Protein 5CTD (pdb70)

Sequence (204 aa):
GSGPPGPPGPPGPPGARGQAGVGFPGPPGPPGPPGRAPTDQHIKQVCRRVIQEHFAEAASLKGSGPPGPPGPPGPPGARGEPGNIGFPGPPGPPGPPGRDATDQHIVDVALKMLLQQEQLAEVAVSAKREALGAVGSGPPGPPGPPGPPGARGQAGVMGFPGPPGPPGPPGKEASEQRIRELCGGMISEQIAQLAAHLRKPLAPGSSI

Organism: Homo sapiens (NCBI:txid9606)

B-factor: mean 26.89, std 12.68, range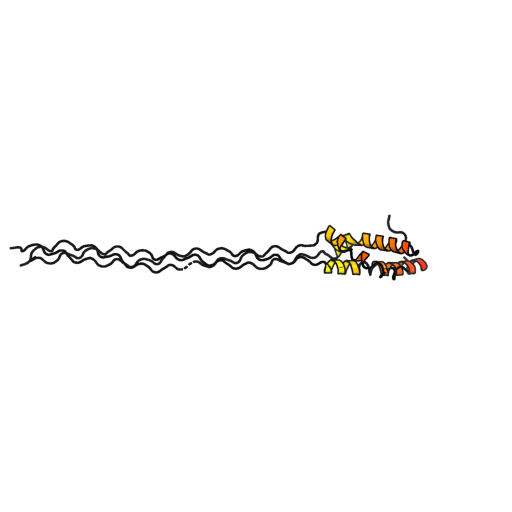 [7.71, 85.76]

Solvent-accessible surface area: 13279 Å² total

Radius of gyration: 46.0 Å; Cα contacts (8 Å, |Δi|>4): 518; chains: 3; bounding box: 42×38×146 Å

InterPro domains:
  IPR008160 Collagen triple helix repeat [PF01391] (268-324)
  IPR008160 Collagen triple helix repeat [PF01391] (358-403)
  IPR008160 Collagen triple helix repeat [PF01391] (416-472)
  IPR008160 Collagen triple helix repeat [PF01391] (697-755)
  IPR008160 Collagen triple helix repeat [PF01391] (790-847)
  IPR013320 Concanavalin A-like lectin/glucanase domain superfamily [SSF49899] (55-248)
  IPR048287 Thrombospondin-like, N-terminal domain [SM00210] (50-244)
  IPR050149 Collagen superfamily [PTHR24023] (415-754)

Structure (mmCIF, N/CA/C/O backbone):
data_5CTD
#
_entry.id   5CTD
#
_cell.length_a   27.890
_cell.length_b   55.920
_cell.length_c   62.100
_cell.angle_alpha   90.00
_cell.angle_beta   92.86
_cell.angle_gamma   90.00
#
_symmetry.space_group_name_H-M   'P 1 21 1'
#
loop_
_entity.id
_entity.type
_entity.pdbx_description
1 polymer 'Collagen alpha-1(I) chain,Collagen alpha-1(IX) chain'
2 polymer 'Collagen alpha-2(I) chain,Collagen alpha-2(IX) chain'
3 polymer 'Collagen alpha-1(I) chain,Collagen alpha-3(IX) chain'
4 water water
#
loop_
_atom_site.group_PDB
_atom_site.id
_atom_site.type_symbol
_atom_site.label_atom_id
_atom_site.label_alt_id
_atom_site.label_comp_id
_atom_site.label_asym_id
_atom_site.label_entity_id
_atom_site.label_seq_id
_atom_site.pdbx_PDB_ins_code
_atom_site.Cartn_x
_atom_site.Cartn_y
_atom_site.Cartn_z
_atom_site.occupancy
_atom_site.B_iso_or_equiv
_atom_site.auth_seq_id
_atom_site.auth_comp_id
_atom_site.auth_asym_id
_atom_site.auth_atom_id
_atom_site.pdbx_PDB_model_num
ATOM 1 N N . GLY A 1 1 ? -0.958 17.292 -94.985 1.00 56.60 1 GLY A N 1
ATOM 2 C CA . GLY A 1 1 ? 0.044 17.511 -93.895 1.00 52.01 1 GLY A CA 1
ATOM 3 C C . GLY A 1 1 ? -0.421 17.079 -92.511 1.00 53.62 1 GLY A C 1
ATOM 4 O O . GLY A 1 1 ? -0.615 15.888 -92.246 1.00 54.90 1 GLY A O 1
ATOM 10 N N . SER A 1 2 ? -0.593 18.054 -91.622 1.00 45.09 2 SER A N 1
ATOM 11 C CA . SER A 1 2 ? -0.991 17.783 -90.242 1.00 43.52 2 SER A CA 1
ATOM 12 C C . SER A 1 2 ? -2.495 18.042 -90.043 1.00 40.62 2 SER A C 1
ATOM 13 O O . SER A 1 2 ? -3.268 18.116 -91.002 1.00 37.98 2 SER A O 1
ATOM 21 N N . GLY A 1 3 ? -2.901 18.134 -88.786 1.00 46.38 3 GLY A N 1
ATOM 22 C CA . GLY A 1 3 ? -4.221 18.598 -88.412 1.00 35.03 3 GLY A CA 1
ATOM 23 C C . GLY A 1 3 ? -3.996 19.424 -87.166 1.00 21.95 3 GLY A C 1
ATOM 24 O O . GLY A 1 3 ? -2.856 19.611 -86.763 1.00 26.23 3 GLY A O 1
ATOM 28 N N . PRO A 1 4 ? -5.077 19.914 -86.544 1.00 19.34 4 PRO A N 1
ATOM 29 C CA . PRO A 1 4 ? -4.904 20.745 -85.350 1.00 19.72 4 PRO A CA 1
ATOM 30 C C . PRO A 1 4 ? -4.190 20.022 -84.213 1.00 18.70 4 PRO A C 1
ATOM 31 O O . PRO A 1 4 ? -4.284 18.803 -84.093 1.00 18.08 4 PRO A O 1
ATOM 42 N N . PRO A 1 5 ? -3.484 20.766 -83.354 1.00 18.04 5 PRO A N 1
ATOM 43 C CA . PRO A 1 5 ? -2.999 20.114 -82.133 1.00 17.83 5 PRO A CA 1
ATOM 44 C C . PRO A 1 5 ? -4.138 19.566 -81.311 1.00 17.57 5 PRO A C 1
ATOM 45 O O . PRO A 1 5 ? -5.275 20.036 -81.425 1.00 16.57 5 PRO A O 1
ATOM 56 N N . GLY A 1 6 ? -3.837 18.584 -80.469 1.00 16.12 6 GLY A N 1
ATOM 57 C CA . GLY A 1 6 ? -4.835 18.036 -79.588 1.00 14.55 6 GLY A CA 1
ATOM 58 C C . GLY A 1 6 ? -5.156 18.963 -78.433 1.00 18.41 6 GLY A C 1
ATOM 59 O O . GLY A 1 6 ? -4.593 20.038 -78.332 1.00 19.59 6 GLY A O 1
ATOM 63 N N . PRO A 1 7 ? -6.065 18.532 -77.554 1.00 16.53 7 PRO A N 1
ATOM 64 C CA . PRO A 1 7 ? -6.424 19.324 -76.379 1.00 14.83 7 PRO A CA 1
ATOM 65 C C . PRO A 1 7 ? -5.286 19.359 -75.372 1.00 21.59 7 PRO A C 1
ATOM 66 O O . PRO A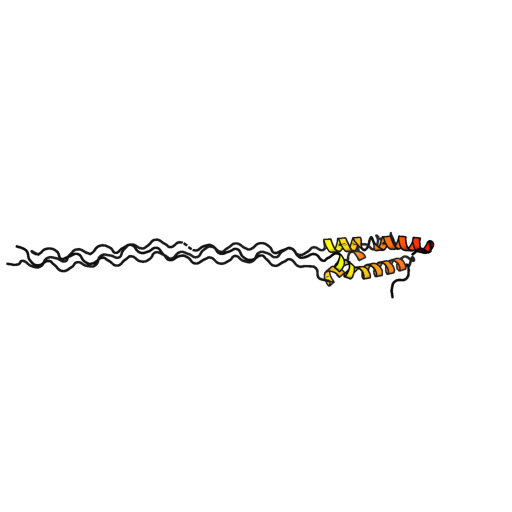 1 7 ? -4.376 18.537 -75.443 1.00 20.21 7 PRO A O 1
ATOM 77 N N . PRO A 1 8 ? -5.326 20.319 -74.450 1.00 25.03 8 PRO A N 1
ATOM 78 C CA . PRO A 1 8 ? -4.224 20.403 -73.498 1.00 25.31 8 PRO A CA 1
ATOM 79 C C . PRO A 1 8 ? -4.193 19.197 -72.583 1.00 22.38 8 PRO A C 1
ATOM 80 O O . PRO A 1 8 ? -5.228 18.573 -72.336 1.00 24.24 8 PRO A O 1
ATOM 91 N N . GLY A 1 9 ? -2.998 18.859 -72.122 1.00 22.62 9 GLY A N 1
ATOM 92 C CA . GLY A 1 9 ? -2.824 17.756 -71.189 1.00 21.06 9 GLY A CA 1
ATOM 93 C C . GLY A 1 9 ? -3.394 18.085 -69.831 1.00 28.17 9 GLY A C 1
ATOM 94 O O . GLY A 1 9 ? -3.745 19.223 -69.558 1.00 29.19 9 GLY A O 1
ATOM 98 N N . PRO A 1 10 ? -3.489 17.071 -68.967 1.00 26.35 10 PRO A N 1
ATOM 99 C CA . PRO A 1 10 ? -3.958 17.234 -67.591 1.00 34.97 10 PRO A CA 1
ATOM 100 C C . PRO A 1 10 ? -2.938 17.966 -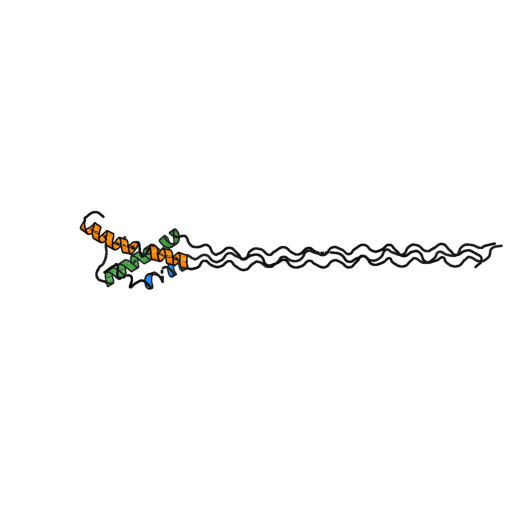66.719 1.00 37.94 10 PRO A C 1
ATOM 101 O O . PRO A 1 10 ? -1.769 18.064 -67.091 1.00 30.49 10 PRO A O 1
ATOM 112 N N . PRO A 1 11 ? -3.372 18.467 -65.558 1.00 37.16 11 PRO A N 1
ATOM 113 C CA . PRO A 1 11 ? -2.417 19.125 -64.665 1.00 39.82 11 PRO A CA 1
ATOM 114 C C . PRO A 1 11 ? -1.407 18.118 -64.146 1.00 26.00 11 PRO A C 1
ATOM 115 O O . PRO A 1 11 ? -1.731 16.939 -64.059 1.00 32.39 11 PRO A O 1
ATOM 126 N N . GLY A 1 12 ? -0.196 18.565 -63.843 1.00 29.52 12 GLY A N 1
ATOM 127 C CA . GLY A 1 12 ? 0.809 17.678 -63.274 1.00 30.57 12 GLY A CA 1
ATOM 128 C C . GLY A 1 12 ? 0.437 17.285 -61.848 1.00 30.22 12 GLY A C 1
ATOM 129 O O . GLY A 1 12 ? -0.500 17.833 -61.282 1.00 33.14 12 GLY A O 1
ATOM 133 N N . PRO A 1 13 ? 1.158 16.314 -61.272 1.00 31.06 13 PRO A N 1
ATOM 134 C CA . PRO A 1 13 ? 0.824 15.890 -59.913 1.00 34.93 13 PRO A CA 1
ATOM 135 C C . PRO A 1 13 ? 1.256 16.931 -58.887 1.00 28.16 13 PRO A C 1
ATOM 136 O O . PRO A 1 13 ? 2.038 17.832 -59.208 1.00 26.19 13 PRO A O 1
ATOM 147 N N . PRO A 1 14 ? 0.743 16.822 -57.660 1.00 31.56 14 PRO A N 1
ATOM 148 C CA . PRO A 1 14 ? 1.208 17.750 -56.627 1.00 29.55 14 PRO A CA 1
ATOM 149 C C . PRO A 1 14 ? 2.703 17.632 -56.372 1.00 25.56 14 PRO A C 1
ATOM 150 O O . PRO A 1 14 ? 3.280 16.562 -56.541 1.00 27.83 14 PRO A O 1
ATOM 161 N N . GLY A 1 15 ? 3.314 18.733 -55.957 1.00 28.35 15 GLY A N 1
ATOM 162 C CA . GLY A 1 15 ? 4.701 18.723 -55.548 1.00 26.23 15 GLY A CA 1
ATOM 163 C C . GLY A 1 15 ? 4.948 17.884 -54.302 1.00 26.08 15 GLY A C 1
ATOM 164 O O . GLY A 1 15 ? 4.020 17.430 -53.636 1.00 23.51 15 GLY A O 1
ATOM 168 N N . ALA A 1 16 ? 6.220 17.666 -53.993 1.00 27.10 16 ALA A N 1
ATOM 169 C CA . ALA A 1 16 ? 6.588 16.843 -52.845 1.00 28.16 16 ALA A CA 1
ATOM 170 C C . ALA A 1 16 ? 6.299 17.587 -51.544 1.00 19.06 16 ALA A C 1
ATOM 171 O O . ALA A 1 16 ? 6.318 18.805 -51.512 1.00 25.94 16 ALA A O 1
ATOM 178 N N . ARG A 1 17 ? 6.034 16.819 -50.508 1.00 18.60 17 ARG A N 1
ATOM 179 C CA . ARG A 1 17 ? 5.823 17.345 -49.154 1.00 20.50 17 ARG A CA 1
ATOM 180 C C . ARG A 1 17 ? 7.054 18.096 -48.678 1.00 23.32 17 ARG A C 1
ATOM 181 O O . ARG A 1 17 ? 8.181 17.670 -48.898 1.00 22.62 17 ARG A O 1
ATOM 202 N N . GLY A 1 18 ? 6.845 19.217 -47.999 1.00 23.57 18 GLY A N 1
ATOM 203 C CA . GLY A 1 18 ? 7.961 19.942 -47.407 1.00 25.28 18 GLY A CA 1
ATOM 204 C C . GLY A 1 18 ? 8.643 19.226 -46.259 1.00 19.32 18 GLY A C 1
ATOM 205 O O . GLY A 1 18 ? 8.146 18.237 -45.717 1.00 18.87 18 GLY A O 1
ATOM 209 N N . GLN A 1 19 ? 9.826 19.719 -45.882 1.00 23.59 19 GLN A N 1
ATOM 210 C CA . GLN A 1 19 ? 10.553 19.135 -44.775 1.00 25.01 19 GLN A CA 1
ATOM 211 C C . GLN A 1 19 ? 9.851 19.487 -43.463 1.00 19.60 19 GLN A C 1
ATOM 212 O O . GLN A 1 19 ? 9.150 20.492 -43.405 1.00 19.91 19 GLN A O 1
ATOM 226 N N . ALA A 1 20 ? 10.022 18.641 -42.461 1.00 22.30 20 ALA A N 1
ATOM 227 C CA . ALA A 1 20 ? 9.447 18.869 -41.131 1.00 26.80 20 ALA A CA 1
ATOM 228 C C . ALA A 1 20 ? 10.014 20.122 -40.497 1.00 26.58 20 ALA A C 1
ATOM 229 O O . ALA A 1 20 ? 11.157 20.497 -40.731 1.00 21.94 20 ALA A O 1
ATOM 236 N N . GLY A 1 21 ? 9.196 20.773 -39.681 1.00 16.22 21 GLY A N 1
ATOM 237 C CA . GLY A 1 21 ? 9.627 21.979 -39.015 1.00 15.31 21 GLY A CA 1
ATOM 238 C C . GLY A 1 21 ? 10.526 21.671 -37.828 1.00 13.56 21 GLY A C 1
ATOM 239 O O . GLY A 1 21 ? 10.540 20.573 -37.231 1.00 12.74 21 GLY A O 1
ATOM 243 N N . VAL A 1 22 ? 11.280 22.689 -37.438 1.00 11.32 22 VAL A N 1
ATOM 244 C CA . VAL A 1 22 ? 12.143 22.572 -36.267 1.00 10.68 22 VAL A CA 1
ATOM 245 C C . VAL A 1 22 ? 11.377 22.516 -34.948 1.00 12.00 22 VAL A C 1
ATOM 246 O O . VAL A 1 22 ? 10.368 23.175 -34.804 1.00 12.57 22 VAL A O 1
ATOM 276 N N . GLY A 1 24 ? 10.519 23.396 -31.128 1.00 12.26 24 GLY A N 1
ATOM 277 C CA . GLY A 1 24 ? 10.597 24.631 -30.406 1.00 11.59 24 GLY A CA 1
ATOM 278 C C . GLY A 1 24 ? 11.761 24.617 -29.418 1.00 10.40 24 GLY A C 1
ATOM 279 O O . GLY A 1 24 ? 12.269 23.570 -29.021 1.00 10.36 24 GLY A O 1
ATOM 283 N N . PHE A 1 25 ? 12.132 25.805 -28.982 1.00 10.81 25 PHE A N 1
ATOM 284 C CA . PHE A 1 25 ? 13.121 25.942 -27.937 1.00 10.48 25 PHE A CA 1
ATOM 285 C C . PHE A 1 25 ? 12.628 25.332 -26.617 1.00 12.58 25 PHE A C 1
ATOM 286 O O . PHE A 1 25 ? 11.406 25.306 -26.333 1.00 11.39 25 PHE A O 1
ATOM 303 N N . PRO A 1 26 ? 13.553 24.840 -25.794 1.00 9.93 26 PRO A N 1
ATOM 304 C CA . PRO A 1 26 ? 13.149 24.341 -24.485 1.00 9.27 26 PRO A CA 1
ATOM 305 C C . PRO A 1 26 ? 12.628 25.466 -23.624 1.00 12.78 26 PRO A C 1
ATOM 306 O O . PRO A 1 26 ? 12.901 26.640 -23.838 1.00 13.14 26 PRO A O 1
ATOM 317 N N . GLY A 1 27 ? 11.830 25.106 -22.639 1.00 12.71 27 GLY A N 1
ATOM 318 C CA . GLY A 1 27 ? 11.323 26.110 -21.735 1.00 13.32 27 GLY A CA 1
ATOM 319 C C . GLY A 1 27 ? 12.399 26.596 -20.799 1.00 14.05 27 GLY A C 1
ATOM 320 O O . GLY A 1 27 ? 13.428 25.943 -20.604 1.00 14.25 27 GLY A O 1
ATOM 324 N N . PRO A 1 28 ? 12.144 27.742 -20.177 1.00 14.43 28 PRO A N 1
ATOM 325 C CA . PRO A 1 28 ? 13.091 28.269 -19.190 1.00 15.22 28 PRO A CA 1
ATOM 326 C C . PRO A 1 28 ? 13.128 27.463 -17.890 1.00 15.55 28 PRO A C 1
ATOM 327 O O . PRO A 1 28 ? 12.220 26.706 -17.556 1.00 12.69 28 PRO A O 1
ATOM 338 N N . PRO A 1 29 ? 14.213 27.618 -17.120 1.00 16.13 29 PRO A N 1
ATOM 339 C CA . PRO A 1 29 ? 14.204 26.999 -15.799 1.00 16.96 29 PRO A CA 1
ATOM 340 C C . PRO A 1 29 ? 13.075 27.551 -14.930 1.00 21.91 29 PRO A C 1
ATOM 341 O O . PRO A 1 29 ? 12.678 28.697 -15.116 1.00 19.39 29 PRO A O 1
ATOM 352 N N . GLY A 1 30 ? 12.570 26.740 -14.012 1.00 19.35 30 GLY A N 1
ATOM 353 C CA . GLY A 1 30 ? 11.606 27.207 -13.029 1.00 18.22 30 GLY A CA 1
ATOM 354 C C . GLY A 1 30 ? 12.264 28.230 -12.126 1.00 21.50 30 GLY A C 1
ATOM 355 O O . GLY A 1 30 ? 13.484 28.397 -12.137 1.00 25.78 30 GLY A O 1
ATOM 359 N N . PRO A 1 31 ? 11.447 28.938 -11.354 1.00 25.98 31 PRO A N 1
ATOM 360 C CA . PRO A 1 31 ? 11.920 29.924 -10.387 1.00 33.77 31 PRO A CA 1
ATOM 361 C C . PRO A 1 31 ? 12.592 29.254 -9.202 1.00 30.33 31 PRO A C 1
ATOM 362 O O . PRO A 1 31 ? 12.414 28.048 -9.002 1.00 25.65 31 PRO A O 1
ATOM 373 N N . PRO A 1 32 ? 13.364 30.025 -8.422 1.00 32.69 32 PRO A N 1
ATOM 374 C CA . PRO A 1 32 ? 13.918 29.448 -7.196 1.00 39.39 32 PRO A CA 1
ATOM 375 C C . PRO A 1 32 ? 12.809 28.981 -6.271 1.00 31.25 32 PRO A C 1
ATOM 376 O O . PRO A 1 32 ? 11.670 29.450 -6.366 1.00 34.49 32 PRO A O 1
ATOM 387 N N . GLY A 1 33 ? 13.129 28.039 -5.399 1.00 31.74 33 GLY A N 1
ATOM 388 C CA . GLY A 1 33 ? 12.155 27.584 -4.441 1.00 28.19 33 GLY A CA 1
ATOM 389 C C . GLY A 1 33 ? 11.922 28.667 -3.407 1.00 25.05 33 GLY A C 1
ATOM 390 O O . GLY A 1 33 ? 12.589 29.703 -3.407 1.00 28.89 33 GLY A O 1
ATOM 394 N N . PRO A 1 34 ? 10.964 28.432 -2.529 1.00 27.64 34 PRO A N 1
ATOM 395 C CA . PRO A 1 34 ? 10.711 29.376 -1.434 1.00 32.66 34 PRO A CA 1
ATOM 396 C C . PRO A 1 34 ? 11.865 29.417 -0.430 1.00 29.93 34 PRO A C 1
ATOM 397 O O . PRO A 1 34 ? 12.616 28.452 -0.305 1.00 27.62 34 PRO A O 1
ATOM 408 N N . PRO A 1 35 ? 12.023 30.545 0.276 1.00 38.08 35 PRO A N 1
ATOM 409 C CA . PRO A 1 35 ? 13.058 30.566 1.313 1.00 35.76 35 PRO A CA 1
ATOM 410 C C . PRO A 1 35 ? 12.755 29.565 2.417 1.00 26.23 35 PRO A C 1
ATOM 411 O O . PRO A 1 35 ? 11.595 29.219 2.638 1.00 27.54 35 PRO A O 1
ATOM 422 N N . GLY A 1 36 ? 13.790 29.086 3.091 1.00 33.72 36 GLY A N 1
ATOM 423 C CA . GLY A 1 36 ? 13.591 28.290 4.291 1.00 25.89 36 GLY A CA 1
ATOM 424 C C . GLY A 1 36 ? 12.967 29.160 5.370 1.00 26.21 36 GLY A C 1
ATOM 425 O O . GLY A 1 36 ? 12.935 30.378 5.245 1.00 22.48 36 GLY A O 1
ATOM 429 N N . ARG A 1 37 ? 12.468 28.517 6.420 1.00 31.63 37 ARG A N 1
ATOM 430 C CA . ARG A 1 37 ? 11.771 29.215 7.499 1.00 26.71 37 ARG A CA 1
ATOM 431 C C . ARG A 1 37 ? 12.759 29.871 8.466 1.00 25.53 37 ARG A C 1
ATOM 432 O O . ARG A 1 37 ? 13.814 29.303 8.781 1.00 24.46 37 ARG A O 1
ATOM 453 N N . ALA A 1 38 ? 12.444 31.102 8.860 1.00 25.09 38 ALA A N 1
ATOM 454 C CA . ALA A 1 38 ? 13.175 31.784 9.924 1.00 29.09 38 ALA A CA 1
ATOM 455 C C . ALA A 1 38 ? 12.497 31.521 11.249 1.00 18.37 38 ALA A C 1
ATOM 456 O O . ALA A 1 38 ? 11.311 31.221 11.319 1.00 20.47 38 ALA A O 1
ATOM 463 N N . PRO A 1 39 ? 13.274 31.574 12.344 1.00 22.08 39 PRO A N 1
ATOM 464 C CA . PRO A 1 39 ? 12.650 31.304 13.631 1.00 20.96 39 PRO A CA 1
ATOM 465 C C . PRO A 1 39 ? 11.631 32.364 14.065 1.00 16.21 39 PRO A C 1
ATOM 466 O O . PRO A 1 39 ? 11.895 33.558 13.916 1.00 21.96 39 PRO A O 1
ATOM 477 N N . THR A 1 40 ? 10.513 31.921 14.634 1.00 17.58 40 THR A N 1
ATOM 478 C CA . THR A 1 40 ? 9.524 32.813 15.226 1.00 16.18 40 THR A CA 1
ATOM 479 C C . THR A 1 40 ? 9.988 33.247 16.612 1.00 18.40 40 THR A C 1
ATOM 480 O O . THR A 1 40 ? 10.869 32.627 17.205 1.00 14.72 40 THR A O 1
ATOM 491 N N . ASP A 1 41 ? 9.381 34.296 17.131 1.00 15.49 41 ASP A N 1
ATOM 492 C CA . ASP A 1 41 ? 9.718 34.713 18.506 1.00 14.02 41 ASP A CA 1
ATOM 493 C C . ASP A 1 41 ? 9.387 33.602 19.491 1.00 15.88 41 ASP A C 1
ATOM 494 O O . ASP A 1 41 ? 10.178 33.343 20.410 1.00 14.46 41 ASP A O 1
ATOM 503 N N . GLN A 1 42 ? 8.251 32.935 19.331 1.00 15.83 42 GLN A N 1
ATOM 504 C CA . GLN A 1 42 ? 7.899 31.864 20.247 1.00 18.20 42 GLN A CA 1
ATOM 505 C C . GLN A 1 42 ? 8.922 30.742 20.145 1.00 16.41 42 GLN A C 1
ATOM 506 O O . GLN A 1 42 ? 9.282 30.147 21.152 1.00 12.42 42 GLN A O 1
ATOM 520 N N . HIS A 1 43 ? 9.427 30.462 18.952 1.00 15.71 43 HIS A N 1
ATOM 521 C CA . HIS A 1 43 ? 10.378 29.353 18.813 1.00 16.47 43 HIS A CA 1
ATOM 522 C C . HIS A 1 43 ? 11.690 29.681 19.501 1.00 14.66 43 HIS A C 1
ATOM 523 O O . HIS A 1 43 ? 12.262 28.829 20.199 1.00 13.04 43 HIS A O 1
ATOM 537 N N . ILE A 1 44 ? 12.161 30.916 19.334 1.00 13.19 44 ILE A N 1
ATOM 538 C CA . ILE A 1 44 ? 13.361 31.386 19.999 1.00 11.18 44 ILE A CA 1
ATOM 539 C C . ILE A 1 44 ? 13.223 31.200 21.525 1.00 12.01 44 ILE A C 1
ATOM 540 O O . ILE A 1 44 ? 14.090 30.616 22.175 1.00 11.91 44 ILE A O 1
ATOM 556 N N . LYS A 1 45 ? 12.092 31.629 22.076 1.00 12.80 45 LYS A N 1
ATOM 557 C CA . LYS A 1 45 ? 11.863 31.514 23.520 1.00 10.59 45 LYS A CA 1
ATOM 558 C C . LYS A 1 45 ? 11.923 30.059 23.966 1.00 11.44 45 LYS A C 1
ATOM 559 O O . LYS A 1 45 ? 12.500 29.745 24.998 1.00 11.70 45 LYS A O 1
ATOM 578 N N . GLN A 1 46 ? 11.296 29.181 23.182 1.00 11.27 46 GLN A N 1
ATOM 579 C CA . GLN A 1 46 ? 11.270 27.783 23.544 1.00 12.70 46 GLN A CA 1
ATOM 580 C C . GLN A 1 46 ? 12.652 27.148 23.531 1.00 11.88 46 GLN A C 1
ATOM 581 O O . GLN A 1 46 ? 12.951 26.303 24.390 1.00 13.05 46 GLN A O 1
ATOM 595 N N . VAL A 1 47 ? 13.499 27.526 22.575 1.00 12.68 47 VAL A N 1
ATOM 596 C CA . VAL A 1 47 ? 14.866 27.011 22.550 1.00 11.12 47 VAL A CA 1
ATOM 597 C C . VAL A 1 47 ? 15.622 27.487 23.770 1.00 11.27 47 VAL A C 1
ATOM 598 O O . VAL A 1 47 ? 16.315 26.718 24.429 1.00 12.54 47 VAL A O 1
ATOM 611 N N . CYS A 1 48 ? 15.506 28.770 24.082 1.00 10.99 48 CYS A N 1
ATOM 612 C CA . CYS A 1 48 ? 16.135 29.320 25.273 1.00 9.80 48 CYS A CA 1
ATOM 613 C C . CYS A 1 48 ? 15.693 28.575 26.544 1.00 9.74 48 CYS A C 1
ATOM 614 O O . CYS A 1 48 ? 16.481 28.301 27.422 1.00 11.41 48 CYS A O 1
ATOM 638 N N . ARG A 1 50 ? 14.620 25.519 26.824 1.00 11.86 50 ARG A N 1
ATOM 639 C CA A ARG A 1 50 ? 15.220 24.193 26.826 0.50 13.54 50 ARG A CA 1
ATOM 640 C CA B ARG A 1 50 ? 15.215 24.195 26.819 0.50 13.54 50 ARG A CA 1
ATOM 641 C C . ARG A 1 50 ? 16.681 24.261 27.248 1.00 12.43 50 ARG A C 1
ATOM 642 O O . ARG A 1 50 ? 17.126 23.463 28.068 1.00 11.97 50 ARG A O 1
ATOM 681 N N . VAL A 1 51 ? 17.415 25.242 26.736 1.00 10.89 51 VAL A N 1
ATOM 682 C CA . VAL A 1 51 ? 18.814 25.390 27.074 1.00 13.63 51 VAL A CA 1
ATOM 683 C C . VAL A 1 51 ? 18.972 25.629 28.572 1.00 10.87 51 VAL A C 1
ATOM 684 O O . VAL A 1 51 ? 19.798 25.013 29.230 1.00 10.75 51 VAL A O 1
ATOM 697 N N . ILE A 1 52 ? 18.156 26.518 29.138 1.00 9.06 52 ILE A N 1
ATOM 698 C CA . ILE A 1 52 ? 18.196 26.769 30.557 1.00 8.00 52 ILE A CA 1
ATOM 699 C C . ILE A 1 52 ? 17.948 25.511 31.346 1.00 10.83 52 ILE A C 1
ATOM 700 O O . ILE A 1 52 ? 18.721 25.173 32.259 1.00 11.09 52 ILE A O 1
ATOM 716 N N . GLN A 1 53 ? 16.880 24.808 31.003 1.00 11.21 53 GLN A N 1
ATOM 717 C CA . GLN A 1 53 ? 16.505 23.617 31.757 1.00 10.98 53 GLN A CA 1
ATOM 718 C C . GLN A 1 53 ? 17.538 22.497 31.671 1.00 15.58 53 GLN A C 1
ATOM 719 O O . GLN A 1 53 ? 17.652 21.709 32.593 1.00 20.47 53 GLN A O 1
ATOM 733 N N . GLU A 1 54 ? 18.297 22.432 30.587 1.00 10.84 54 GLU A N 1
ATOM 734 C CA . GLU A 1 54 ? 19.353 21.423 30.468 1.00 10.78 54 GLU A CA 1
ATOM 735 C C . GLU A 1 54 ? 20.656 21.864 31.125 1.00 15.56 54 GLU A C 1
ATOM 736 O O . GLU A 1 54 ? 21.617 21.097 31.165 1.00 16.35 54 GLU A O 1
ATOM 748 N N . HIS A 1 55 ? 20.697 23.075 31.678 1.00 13.50 55 HIS A N 1
ATOM 749 C CA . HIS A 1 55 ? 21.905 23.538 32.344 1.00 11.17 55 HIS A CA 1
ATOM 750 C C . HIS A 1 55 ? 21.742 23.903 33.794 1.00 13.24 55 HIS A C 1
ATOM 751 O O . HIS A 1 55 ? 22.496 24.713 34.332 1.00 11.73 55 HIS A O 1
ATOM 765 N N . PHE A 1 56 ? 20.765 23.301 34.483 1.00 13.40 56 PHE A N 1
ATOM 766 C CA . PHE A 1 56 ? 20.560 23.680 35.871 1.00 12.65 56 PHE A CA 1
ATOM 767 C C . PHE A 1 56 ? 21.793 23.282 36.709 1.00 14.26 56 PHE A C 1
ATOM 768 O O . PHE A 1 56 ? 22.180 23.984 37.632 1.00 13.75 56 PHE A O 1
ATOM 785 N N . ALA A 1 57 ? 22.428 22.165 36.392 1.00 15.80 57 ALA A N 1
ATOM 786 C CA . ALA A 1 57 ? 23.589 21.746 37.182 1.00 16.57 57 ALA A CA 1
ATOM 787 C C . ALA A 1 57 ? 24.751 22.738 37.030 1.00 14.82 57 ALA A C 1
ATOM 788 O O . ALA A 1 57 ? 25.416 23.105 38.014 1.00 15.76 57 ALA A O 1
ATOM 795 N N . GLU A 1 58 ? 24.985 23.194 35.800 1.00 14.25 58 GLU A N 1
ATOM 796 C CA . GLU A 1 58 ? 26.004 24.192 35.553 1.00 13.16 58 GLU A CA 1
ATOM 797 C C . GLU A 1 58 ? 25.712 25.540 36.188 1.00 13.42 58 GLU A C 1
ATOM 798 O O . GLU A 1 58 ? 26.590 26.217 36.696 1.00 13.99 58 GLU A O 1
ATOM 827 N N . ALA A 1 60 ? 23.883 25.940 38.913 1.00 11.66 60 ALA A N 1
ATOM 828 C CA . ALA A 1 60 ? 24.030 25.719 40.342 1.00 13.34 60 ALA A CA 1
ATOM 829 C C . ALA A 1 60 ? 25.492 25.800 40.732 1.00 21.33 60 ALA A C 1
ATOM 830 O O . ALA A 1 60 ? 25.816 26.342 41.766 1.00 16.07 60 ALA A O 1
ATOM 837 N N . ALA A 1 61 ? 26.388 25.281 39.895 1.00 14.72 61 ALA A N 1
ATOM 838 C CA . ALA A 1 61 ? 27.806 25.327 40.240 1.00 15.52 61 ALA A CA 1
ATOM 839 C C . ALA A 1 61 ? 28.300 26.754 40.432 1.00 17.53 61 ALA A C 1
ATOM 840 O O . ALA A 1 61 ? 29.121 27.025 41.316 1.00 19.21 61 ALA A O 1
ATOM 847 N N . SER A 1 62 ? 27.801 27.671 39.615 1.00 14.60 62 SER A N 1
ATOM 848 C CA . SER A 1 62 ? 28.226 29.046 39.683 1.00 14.33 62 SER A CA 1
ATOM 849 C C . SER A 1 62 ? 27.417 29.842 40.711 1.00 20.46 62 SER A C 1
ATOM 850 O O . SER A 1 62 ? 27.793 30.955 41.019 1.00 28.02 62 SER A O 1
ATOM 858 N N . LEU A 1 63 ? 26.359 29.258 41.269 1.00 18.59 63 LEU A N 1
ATOM 859 C CA . LEU A 1 63 ? 25.562 29.959 42.275 1.00 18.40 63 LEU A CA 1
ATOM 860 C C . LEU A 1 63 ? 25.804 29.474 43.696 1.00 31.14 63 LEU A C 1
ATOM 861 O O . LEU A 1 63 ? 25.418 30.157 44.639 1.00 36.54 63 LEU A O 1
ATOM 877 N N . LYS A 1 64 ? 26.425 28.305 43.852 1.00 31.16 64 LYS A N 1
ATOM 878 C CA . LYS A 1 64 ? 26.875 27.839 45.165 1.00 34.55 64 LYS A CA 1
ATOM 879 C C . LYS A 1 64 ? 27.769 28.891 45.795 1.00 30.10 64 LYS A C 1
ATOM 880 O O . LYS A 1 64 ? 28.017 28.873 46.994 1.00 65.37 64 LYS A O 1
ATOM 899 N N . GLY B 2 1 ? -6.511 17.695 -97.473 1.00 41.85 1 GLY B N 1
ATOM 900 C CA . GLY B 2 1 ? -6.779 18.620 -96.337 1.00 42.64 1 GLY B CA 1
ATOM 901 C C . GLY B 2 1 ? -6.381 18.060 -94.974 1.00 46.37 1 GLY B C 1
ATOM 902 O O . GLY B 2 1 ? -5.532 17.167 -94.855 1.00 32.08 1 GLY B O 1
ATOM 908 N N . SER B 2 2 ? -7.027 18.587 -93.941 1.00 33.96 2 SER B N 1
ATOM 909 C CA . SER B 2 2 ? -6.652 18.318 -92.557 1.00 40.70 2 SER B CA 1
ATOM 910 C C . SER B 2 2 ? -6.868 16.867 -92.155 1.00 33.76 2 SER B C 1
ATOM 911 O O . SER B 2 2 ? -7.866 16.255 -92.522 1.00 29.19 2 SER B O 1
ATOM 919 N N . GLY B 2 3 ? -5.931 16.326 -91.387 1.00 30.25 3 GLY B N 1
ATOM 920 C CA . GLY B 2 3 ? -6.196 15.106 -90.649 1.00 29.03 3 GLY B CA 1
ATOM 921 C C . GLY B 2 3 ? -6.832 15.528 -89.338 1.00 20.97 3 GLY B C 1
ATOM 922 O O . GLY B 2 3 ? -7.018 16.718 -89.091 1.00 20.27 3 GLY B O 1
ATOM 926 N N . PRO B 2 4 ? -7.162 14.567 -88.485 1.00 17.37 4 PRO B N 1
ATOM 927 C CA . PRO B 2 4 ? -7.862 14.885 -87.239 1.00 15.76 4 PRO B CA 1
ATOM 928 C C . PRO B 2 4 ? -6.984 15.607 -86.234 1.00 15.26 4 PRO B C 1
ATOM 929 O O . PRO B 2 4 ? -5.760 15.565 -86.326 1.00 16.34 4 PRO B O 1
ATOM 940 N N . PRO B 2 5 ? -7.618 16.249 -85.263 1.00 15.19 5 PRO B N 1
ATOM 941 C CA . PRO B 2 5 ? -6.807 16.783 -84.185 1.00 14.07 5 PRO B CA 1
ATOM 942 C C . PRO B 2 5 ? -5.941 15.717 -83.533 1.00 15.85 5 PRO B C 1
ATOM 943 O O . PRO B 2 5 ? -6.299 14.545 -83.506 1.00 15.71 5 PRO B O 1
ATOM 954 N N . GLY B 2 6 ? -4.808 16.146 -83.002 1.00 15.64 6 GLY B N 1
ATOM 955 C CA . GLY B 2 6 ? -3.924 15.253 -82.272 1.00 15.92 6 GLY B CA 1
ATOM 956 C C . GLY B 2 6 ? -4.466 14.798 -80.931 1.00 13.76 6 GLY B C 1
ATOM 957 O O . GLY B 2 6 ? -5.510 15.235 -80.457 1.00 15.18 6 GLY B O 1
ATOM 961 N N . PRO B 2 7 ? -3.729 13.886 -80.278 1.00 15.07 7 PRO B N 1
ATOM 962 C CA . PRO B 2 7 ? -4.082 13.403 -78.961 1.00 17.90 7 PRO B CA 1
ATOM 963 C C . PRO B 2 7 ? -3.842 14.484 -77.922 1.00 17.06 7 PRO B C 1
ATOM 964 O O . PRO B 2 7 ? -3.147 15.452 -78.208 1.00 16.83 7 PRO B O 1
ATOM 975 N N . PRO B 2 8 ? -4.398 14.315 -76.735 1.00 18.42 8 PRO B N 1
ATOM 976 C CA . PRO B 2 8 ? -4.168 15.256 -75.646 1.00 19.78 8 PRO B CA 1
ATOM 977 C C . PRO B 2 8 ? -2.698 15.375 -75.320 1.00 24.33 8 PRO B C 1
ATOM 978 O O . PRO B 2 8 ? -1.923 14.451 -75.538 1.00 21.65 8 PRO B O 1
ATOM 989 N N . GLY B 2 9 ? -2.315 16.526 -74.797 1.00 22.92 9 GLY B N 1
ATOM 990 C CA . GLY B 2 9 ? -0.932 16.763 -74.493 1.00 18.82 9 GLY B CA 1
ATOM 991 C C . GLY B 2 9 ? -0.552 15.982 -73.260 1.00 24.50 9 GLY B C 1
ATOM 992 O O . GLY B 2 9 ? -1.394 15.353 -72.615 1.00 20.87 9 GLY B O 1
ATOM 996 N N . PRO B 2 10 ? 0.733 16.033 -72.923 1.00 25.66 10 PRO B N 1
ATOM 997 C CA . PRO B 2 10 ? 1.243 15.310 -71.764 1.00 32.10 10 PRO B CA 1
ATOM 998 C C . PRO B 2 10 ? 0.817 15.989 -70.478 1.00 23.42 10 PRO B C 1
ATOM 999 O O . PRO B 2 10 ? 0.462 17.169 -70.496 1.00 23.41 10 PRO B O 1
ATOM 1010 N N . PRO B 2 11 ? 0.833 15.256 -69.362 1.00 27.78 11 PRO B N 1
ATOM 1011 C CA . PRO B 2 11 ? 0.576 15.921 -68.086 1.00 29.57 11 PRO B CA 1
ATOM 1012 C C . PRO B 2 11 ? 1.535 17.082 -67.864 1.00 25.97 11 PRO B C 1
ATOM 1013 O O . PRO B 2 11 ? 2.629 17.088 -68.429 1.00 28.18 11 PRO B O 1
ATOM 1024 N N . GLY B 2 12 ? 1.140 18.066 -67.067 1.00 26.52 12 GLY B N 1
ATOM 1025 C CA . GLY B 2 12 ? 2.037 19.162 -66.766 1.00 27.61 12 GLY B CA 1
ATOM 1026 C C . GLY B 2 12 ? 3.083 18.651 -65.797 1.00 26.76 12 GLY B C 1
ATOM 1027 O O . GLY B 2 12 ? 3.001 17.511 -65.353 1.00 27.59 12 GLY B O 1
ATOM 1031 N N . PRO B 2 13 ? 4.073 19.487 -65.488 1.00 29.24 13 PRO B N 1
ATOM 1032 C CA . PRO B 2 13 ? 5.134 19.143 -64.540 1.00 35.47 13 PRO B CA 1
ATOM 1033 C C . PRO B 2 13 ? 4.586 19.052 -63.122 1.00 37.16 13 PRO B C 1
ATOM 1034 O O . PRO B 2 13 ? 3.564 19.680 -62.845 1.00 31.88 13 PRO B O 1
ATOM 1045 N N . PRO B 2 14 ? 5.251 18.292 -62.240 1.00 31.51 14 PRO B N 1
ATOM 1046 C CA . PRO B 2 14 ? 4.861 18.298 -60.826 1.00 34.49 14 PRO B CA 1
ATOM 1047 C C . PRO B 2 14 ? 4.890 19.704 -60.240 1.00 31.06 14 PRO B C 1
ATOM 1048 O O . PRO B 2 14 ? 5.604 20.566 -60.751 1.00 30.31 14 PRO B O 1
ATOM 1059 N N . GLY B 2 15 ? 4.122 19.939 -59.180 1.00 33.98 15 GLY B N 1
ATOM 1060 C CA . GLY B 2 15 ? 4.139 21.233 -58.528 1.00 32.12 15 GLY B CA 1
ATOM 1061 C C . GLY B 2 15 ? 5.437 21.431 -57.771 1.00 29.04 15 GLY B C 1
ATOM 1062 O O . GLY B 2 15 ? 6.210 20.486 -57.591 1.00 29.01 15 GLY B O 1
ATOM 1066 N N . ALA B 2 16 ? 5.680 22.662 -57.331 1.00 33.15 16 ALA B N 1
ATOM 1067 C CA . ALA B 2 16 ? 6.883 22.960 -56.569 1.00 32.86 16 ALA B CA 1
ATOM 1068 C C . ALA B 2 16 ? 6.812 22.240 -55.226 1.00 29.26 16 ALA B C 1
ATOM 1069 O O . ALA B 2 16 ? 5.712 21.937 -54.745 1.00 28.74 16 ALA B O 1
ATOM 1076 N N . ARG B 2 17 ? 7.972 21.935 -54.640 1.00 30.28 17 ARG B N 1
ATOM 1077 C CA . ARG B 2 17 ? 8.002 21.254 -53.351 1.00 34.22 17 ARG B CA 1
ATOM 1078 C C . ARG B 2 17 ? 7.355 22.150 -52.309 1.00 29.41 17 ARG B C 1
ATOM 1079 O O . ARG B 2 17 ? 7.416 23.378 -52.408 1.00 26.90 17 ARG B O 1
ATOM 1100 N N . GLY B 2 18 ? 6.714 21.528 -51.332 1.00 27.44 18 GLY B N 1
ATOM 1101 C CA . GLY B 2 18 ? 6.073 22.266 -50.258 1.00 28.05 18 GLY B CA 1
ATOM 1102 C C . GLY B 2 18 ? 7.089 22.977 -49.380 1.00 31.29 18 GLY B C 1
ATOM 1103 O O . GLY B 2 18 ? 8.270 22.625 -49.353 1.00 26.72 18 GLY B O 1
ATOM 1107 N N . GLU B 2 19 ? 6.621 23.986 -48.652 1.00 25.81 19 GLU B N 1
ATOM 1108 C CA . GLU B 2 19 ? 7.477 24.713 -47.718 1.00 32.26 19 GLU B CA 1
ATOM 1109 C C . GLU B 2 19 ? 7.736 23.889 -46.459 1.00 24.99 19 GLU B C 1
ATOM 1110 O O . GLU B 2 19 ? 7.002 22.956 -46.156 1.00 21.73 19 GLU B O 1
ATOM 1122 N N . PRO B 2 20 ? 8.797 24.220 -45.714 1.00 23.46 20 PRO B N 1
ATOM 1123 C CA . PRO B 2 20 ? 9.094 23.478 -44.490 1.00 24.86 20 PRO B CA 1
ATOM 1124 C C . PRO B 2 20 ? 7.982 23.654 -43.449 1.00 16.21 20 PRO B C 1
ATOM 1125 O O . PRO B 2 20 ? 7.257 24.648 -43.515 1.00 19.34 20 PRO B O 1
ATOM 1136 N N . GLY B 2 21 ? 7.862 22.711 -42.528 1.00 16.81 21 GLY B N 1
ATOM 1137 C CA . GLY B 2 21 ? 6.805 22.763 -41.529 1.00 16.44 21 GLY B CA 1
ATOM 1138 C C . GLY B 2 21 ? 6.945 23.983 -40.630 1.00 16.70 21 GLY B C 1
ATOM 1139 O O . GLY B 2 21 ? 8.011 24.566 -40.493 1.00 17.05 21 GLY B O 1
ATOM 1143 N N . ASN B 2 22 ? 5.847 24.371 -40.017 1.00 11.42 22 ASN B N 1
ATOM 1144 C CA . ASN B 2 22 ? 5.864 25.481 -39.068 1.00 13.01 22 ASN B CA 1
ATOM 1145 C C . ASN B 2 22 ? 6.735 25.188 -37.846 1.00 11.77 22 ASN B C 1
ATOM 1146 O O . ASN B 2 22 ? 6.969 24.038 -37.465 1.00 13.43 22 ASN B O 1
ATOM 1157 N N . ILE B 2 23 ? 7.215 26.256 -37.224 1.00 10.67 23 ILE B N 1
ATOM 1158 C CA . ILE B 2 23 ? 8.095 26.173 -36.082 1.00 12.01 23 ILE B CA 1
ATOM 1159 C C . ILE B 2 23 ? 7.354 25.636 -34.870 1.00 14.41 23 ILE B C 1
ATOM 1160 O O . ILE B 2 23 ? 6.209 26.010 -34.624 1.00 11.54 23 ILE B O 1
ATOM 1176 N N . GLY B 2 24 ? 8.024 24.786 -34.098 1.00 12.37 24 GLY B N 1
ATOM 1177 C CA . GLY B 2 24 ? 7.474 24.262 -32.870 1.00 11.09 24 GLY B CA 1
ATOM 1178 C C . GLY B 2 24 ? 7.297 25.349 -31.827 1.00 10.46 24 GLY B C 1
ATOM 1179 O O . GLY B 2 24 ? 8.016 26.341 -31.820 1.00 12.66 24 GLY B O 1
ATOM 1183 N N . PHE B 2 25 ? 6.326 25.153 -30.943 1.00 9.82 25 PHE B N 1
ATOM 1184 C CA . PHE B 2 25 ? 6.109 26.048 -29.818 1.00 9.32 25 PHE B CA 1
ATOM 1185 C C . PHE B 2 25 ? 7.151 25.846 -28.725 1.00 9.78 25 PHE B C 1
ATOM 1186 O O . PHE B 2 25 ? 7.681 24.760 -28.576 1.00 10.46 25 PHE B O 1
ATOM 1203 N N . PRO B 2 26 ? 7.425 26.882 -27.935 1.00 9.58 26 PRO B N 1
ATOM 1204 C CA . PRO B 2 26 ? 8.386 26.694 -26.839 1.00 10.70 26 PRO B CA 1
ATOM 1205 C C . PRO B 2 26 ? 7.874 25.761 -25.760 1.00 12.15 26 PRO B C 1
ATOM 1206 O O . PRO B 2 26 ? 6.6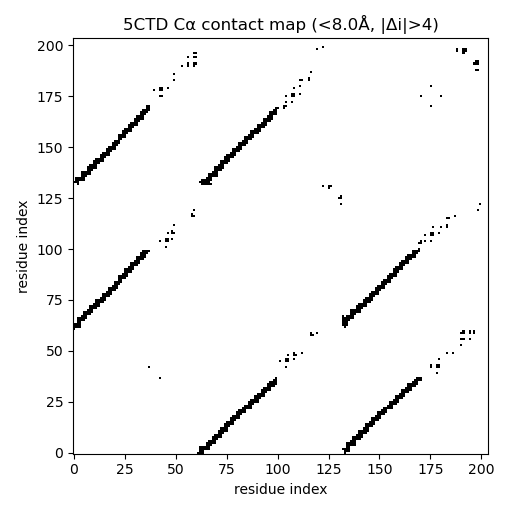72 25.647 -25.538 1.00 11.07 26 PRO B O 1
ATOM 1217 N N . GLY B 2 27 ? 8.788 25.055 -25.116 1.00 9.40 27 GLY B N 1
ATOM 1218 C CA . GLY B 2 27 ? 8.449 24.168 -24.047 1.00 10.52 27 GLY B CA 1
ATOM 1219 C C . GLY B 2 27 ? 7.989 24.907 -22.814 1.00 8.21 27 GLY B C 1
ATOM 1220 O O . GLY B 2 27 ? 8.232 26.107 -22.668 1.00 9.44 27 GLY B O 1
ATOM 1224 N N . PRO B 2 28 ? 7.359 24.181 -21.894 1.00 10.46 28 PRO B N 1
ATOM 1225 C CA . PRO B 2 28 ? 6.929 24.768 -20.626 1.00 9.23 28 PRO B CA 1
ATOM 1226 C C . PRO B 2 28 ? 8.107 25.096 -19.739 1.00 12.67 28 PRO B C 1
ATOM 1227 O O . PRO B 2 28 ? 9.163 24.470 -19.832 1.00 11.06 28 PRO B O 1
ATOM 1238 N N . PRO B 2 29 ? 7.918 26.051 -18.833 1.00 12.63 29 PRO B N 1
ATOM 1239 C CA . PRO B 2 29 ? 8.942 26.278 -17.821 1.00 13.13 29 PRO B CA 1
ATOM 1240 C C . PRO B 2 29 ? 9.082 25.074 -16.914 1.00 15.36 29 PRO B C 1
ATOM 1241 O O . PRO B 2 29 ? 8.169 24.286 -16.754 1.00 17.38 29 PRO B O 1
ATOM 1252 N N . GLY B 2 30 ? 10.238 24.935 -16.286 1.00 16.68 30 GLY B N 1
ATOM 1253 C CA . GLY B 2 30 ? 10.373 23.926 -15.240 1.00 17.24 30 GLY B CA 1
ATOM 1254 C C . GLY B 2 30 ? 9.617 24.336 -14.006 1.00 21.28 30 GLY B C 1
ATOM 1255 O O . GLY B 2 30 ? 9.183 25.472 -13.895 1.00 20.42 30 GLY B O 1
ATOM 1259 N N . PRO B 2 31 ? 9.438 23.397 -13.081 1.00 21.06 31 PRO B N 1
ATOM 1260 C CA . PRO B 2 31 ? 8.801 23.692 -11.780 1.00 23.27 31 PRO B CA 1
ATOM 1261 C C . PRO B 2 31 ? 9.706 24.527 -10.877 1.00 26.92 31 PRO B C 1
ATOM 1262 O O . PRO B 2 31 ? 10.900 24.601 -11.116 1.00 20.71 31 PRO B O 1
ATOM 1273 N N . PRO B 2 32 ? 9.143 25.148 -9.833 1.00 23.76 32 PRO B N 1
ATOM 1274 C CA . PRO B 2 32 ? 10.030 25.848 -8.908 1.00 26.37 32 PRO B CA 1
ATOM 1275 C C . PRO B 2 32 ? 10.980 24.870 -8.250 1.00 20.60 32 PRO B C 1
ATOM 1276 O O . PRO B 2 32 ? 10.686 23.667 -8.151 1.00 24.06 32 PRO B O 1
ATOM 1287 N N . GLY B 2 33 ? 12.123 25.382 -7.818 1.00 28.03 33 GLY B N 1
ATOM 1288 C CA . GLY B 2 33 ? 13.068 24.576 -7.082 1.00 27.28 33 GLY B CA 1
ATOM 1289 C C . GLY B 2 33 ? 12.508 24.186 -5.731 1.00 31.97 33 GLY B C 1
ATOM 1290 O O . GLY B 2 33 ? 11.433 24.633 -5.335 1.00 28.78 33 GLY B O 1
ATOM 1294 N N . PRO B 2 34 ? 13.233 23.326 -5.018 1.00 31.98 34 PRO B N 1
ATOM 1295 C CA . PRO B 2 34 ? 12.838 22.913 -3.671 1.00 29.33 34 PRO B CA 1
ATOM 1296 C C . PRO B 2 34 ? 13.004 24.063 -2.677 1.00 32.72 34 PRO B C 1
ATOM 1297 O O . PRO B 2 34 ? 13.725 25.018 -2.954 1.00 29.13 34 PRO B O 1
ATOM 1308 N N . PRO B 2 35 ? 12.324 23.986 -1.531 1.00 28.55 35 PRO B N 1
ATOM 1309 C CA . PRO B 2 35 ? 12.472 25.054 -0.541 1.00 33.36 35 PRO B CA 1
ATOM 1310 C C . PRO B 2 35 ? 13.881 25.124 0.024 1.00 32.64 35 PRO B C 1
ATOM 1311 O O . PRO B 2 35 ? 14.577 24.109 0.084 1.00 33.13 35 PRO B O 1
ATOM 1322 N N . GLY B 2 36 ? 14.312 26.317 0.407 1.00 29.61 36 GLY B N 1
ATOM 1323 C CA . GLY B 2 36 ? 15.583 26.462 1.084 1.00 29.57 36 GLY B CA 1
ATOM 1324 C C . GLY B 2 36 ? 15.491 25.760 2.419 1.00 25.46 36 GLY B C 1
ATOM 1325 O O . GLY B 2 36 ? 14.400 25.451 2.901 1.00 26.34 36 GLY B O 1
ATOM 1329 N N . ARG B 2 37 ? 16.628 25.469 3.023 1.00 28.24 37 ARG B N 1
ATOM 1330 C CA . ARG B 2 37 ? 16.572 24.805 4.326 1.00 27.91 37 ARG B CA 1
ATOM 1331 C C . ARG B 2 37 ? 16.230 25.820 5.410 1.00 26.66 37 ARG B C 1
ATOM 1332 O O . ARG B 2 37 ? 16.623 26.975 5.346 1.00 24.95 37 ARG B O 1
ATOM 1353 N N . ASP B 2 38 ? 15.464 25.371 6.389 1.00 25.16 38 ASP B N 1
ATOM 1354 C CA . ASP B 2 38 ? 15.087 26.234 7.495 1.00 32.28 38 ASP B CA 1
ATOM 1355 C C . ASP B 2 38 ? 16.309 26.543 8.339 1.00 28.73 38 ASP B C 1
ATOM 1356 O O . ASP B 2 38 ? 17.275 25.790 8.355 1.00 24.30 38 ASP B O 1
ATOM 1365 N N . ALA B 2 39 ? 16.277 27.668 9.029 1.00 26.26 39 ALA B N 1
ATOM 1366 C CA . ALA B 2 39 ? 17.341 27.994 9.955 1.00 26.59 39 ALA B CA 1
ATOM 1367 C C . ALA B 2 39 ? 17.313 26.969 11.089 1.00 18.15 39 ALA B C 1
ATOM 1368 O O . ALA B 2 39 ? 16.232 26.616 11.578 1.00 23.78 39 ALA B O 1
ATOM 1375 N N . THR B 2 40 ? 18.481 26.465 11.481 1.00 20.37 40 THR B N 1
ATOM 1376 C CA . THR B 2 40 ? 18.541 25.476 12.566 1.00 18.98 40 THR B CA 1
ATOM 1377 C C . THR B 2 40 ? 18.543 26.208 13.907 1.00 19.12 40 THR B C 1
ATOM 1378 O O . THR B 2 40 ? 18.690 27.428 13.964 1.00 16.79 40 THR B O 1
ATOM 1389 N N . ASP B 2 41 ? 18.366 25.451 14.975 1.00 15.59 41 ASP B N 1
ATOM 1390 C CA . ASP B 2 41 ? 18.323 26.046 16.315 1.00 15.21 41 ASP B CA 1
ATOM 1391 C C . ASP B 2 41 ? 19.693 26.432 16.850 1.00 15.54 41 ASP B C 1
ATOM 1392 O O . ASP B 2 41 ? 19.790 27.135 17.877 1.00 13.25 41 ASP B O 1
ATOM 1401 N N . GLN B 2 42 ? 20.767 25.966 16.211 1.00 14.26 42 GLN B N 1
ATOM 1402 C CA . GLN B 2 42 ? 22.106 26.151 16.773 1.00 15.93 42 GLN B CA 1
ATOM 1403 C C . GLN B 2 42 ? 22.444 27.605 17.120 1.00 14.58 42 GLN B C 1
ATOM 1404 O O . GLN B 2 42 ? 22.997 27.875 18.185 1.00 14.33 42 GLN B O 1
ATOM 1418 N N . HIS B 2 43 ? 22.111 28.534 16.232 1.00 14.22 43 HIS B N 1
ATOM 1419 C CA . HIS B 2 43 ? 22.465 29.916 16.481 1.00 13.07 43 HIS B CA 1
ATOM 1420 C C . HIS B 2 43 ? 21.750 30.440 17.742 1.00 14.11 43 HIS B C 1
ATOM 1421 O O . HIS B 2 43 ? 22.274 31.303 18.430 1.00 17.17 43 HIS B O 1
ATOM 1435 N N . ILE B 2 44 ? 20.568 29.930 18.029 1.00 12.23 44 ILE B N 1
ATOM 1436 C CA . ILE B 2 44 ? 19.820 30.374 19.195 1.00 12.05 44 ILE B CA 1
ATOM 1437 C C . ILE B 2 44 ? 20.454 29.772 20.443 1.00 12.75 44 ILE B C 1
ATOM 1438 O O . ILE B 2 44 ? 20.672 30.478 21.437 1.00 12.00 44 ILE B O 1
ATOM 1454 N N . VAL B 2 45 ? 20.745 28.468 20.385 1.00 11.03 45 VAL B N 1
ATOM 1455 C CA . VAL B 2 45 ? 21.428 27.774 21.491 1.00 11.15 45 VAL B CA 1
ATOM 1456 C C . VAL B 2 45 ? 22.729 28.481 21.838 1.00 11.07 45 VAL B C 1
ATOM 1457 O O . VAL B 2 45 ? 23.024 28.755 22.991 1.00 13.31 45 VAL B O 1
ATOM 1470 N N . ASP B 2 46 ? 23.509 28.802 20.818 1.00 13.20 46 ASP B N 1
ATOM 1471 C CA . ASP B 2 46 ? 24.790 29.450 21.031 1.00 12.45 46 ASP B CA 1
ATOM 1472 C C . ASP B 2 46 ? 24.628 30.772 21.782 1.00 12.37 46 ASP B C 1
ATOM 1473 O O . ASP B 2 46 ? 25.384 31.054 22.696 1.00 14.25 46 ASP B O 1
ATOM 1482 N N . VAL B 2 47 ? 23.659 31.593 21.398 1.00 12.78 47 VAL B N 1
ATOM 1483 C CA . VAL B 2 47 ? 23.483 32.863 22.101 1.00 14.80 47 VAL B CA 1
ATOM 1484 C C . VAL B 2 47 ? 22.916 32.642 23.501 1.00 13.72 47 VAL B C 1
ATOM 1485 O O . VAL B 2 47 ? 23.337 33.317 24.459 1.00 14.63 47 VAL B O 1
ATOM 1498 N N . ALA B 2 48 ? 21.988 31.705 23.663 1.00 13.68 48 ALA B N 1
ATOM 1499 C CA . ALA B 2 48 ? 21.450 31.455 25.004 1.00 11.74 48 ALA B CA 1
ATOM 1500 C C . ALA B 2 48 ? 22.583 31.032 25.964 1.00 13.01 48 ALA B C 1
ATOM 1501 O O . ALA B 2 48 ? 22.633 31.423 27.133 1.00 12.63 48 ALA B O 1
ATOM 1508 N N . LEU B 2 49 ? 23.506 30.214 25.474 1.00 12.51 49 LEU B N 1
ATOM 1509 C CA . LEU B 2 49 ? 24.602 29.754 26.310 1.00 13.57 49 LEU B CA 1
ATOM 1510 C C . LEU B 2 49 ? 25.555 30.880 26.629 1.00 12.94 49 LEU B C 1
ATOM 1511 O O . LEU B 2 49 ? 26.073 30.976 27.733 1.00 12.31 49 LEU B O 1
ATOM 1527 N N . LYS B 2 50 ? 25.765 31.758 25.669 1.00 13.58 50 LYS B N 1
ATOM 1528 C CA . LYS B 2 50 ? 26.622 32.917 25.901 1.00 13.96 50 LYS B CA 1
ATOM 1529 C C . LYS B 2 50 ? 26.014 33.797 26.988 1.00 13.34 50 LYS B C 1
ATOM 1530 O O . LYS B 2 50 ? 26.701 34.230 27.937 1.00 14.49 50 LYS B O 1
ATOM 1549 N N . MET B 2 51 ? 24.697 34.000 26.901 1.00 13.34 51 MET B N 1
ATOM 1550 C CA . MET B 2 51 ? 23.981 34.823 27.878 1.00 11.61 51 MET B CA 1
ATOM 1551 C C . MET B 2 51 ? 24.042 34.212 29.276 1.00 11.38 51 MET B C 1
ATOM 1552 O O . MET B 2 51 ? 24.204 34.891 30.274 1.00 14.28 51 MET B O 1
ATOM 1566 N N . LEU B 2 52 ? 23.869 32.905 29.341 1.00 11.92 52 LEU B N 1
ATOM 1567 C CA A LEU B 2 52 ? 23.925 32.203 30.600 0.43 12.01 52 LEU B CA 1
ATOM 1568 C CA B LEU B 2 52 ? 23.946 32.199 30.606 0.57 12.02 52 LEU B CA 1
ATOM 1569 C C . LEU B 2 52 ? 25.319 32.334 31.228 1.00 12.23 52 LEU B C 1
ATOM 1570 O O . LEU B 2 52 ? 25.449 32.598 32.415 1.00 14.22 52 LEU B O 1
ATOM 1600 N N . GLN B 2 53 ? 26.357 32.159 30.426 1.00 12.71 53 GLN B N 1
ATOM 1601 C CA A GLN B 2 53 ? 27.724 32.291 30.926 0.51 15.28 53 GLN B CA 1
ATOM 1602 C CA B GLN B 2 53 ? 27.710 32.279 30.947 0.49 15.29 53 GLN B CA 1
ATOM 1603 C C . GLN B 2 53 ? 27.973 33.707 31.414 1.00 16.05 53 GLN B C 1
ATOM 1604 O O . GLN B 2 53 ? 28.547 33.908 32.480 1.00 16.12 53 GLN B O 1
ATOM 1629 N N . GLU B 2 54 ? 27.513 34.681 30.645 1.00 14.89 54 GLU B N 1
ATOM 1630 C CA . GLU B 2 54 ? 27.633 36.092 31.037 1.00 17.91 54 GLU B CA 1
ATOM 1631 C C . GLU B 2 54 ? 26.949 36.401 32.360 1.00 16.66 54 GLU B C 1
ATOM 1632 O O . GLU B 2 54 ? 27.546 37.015 33.253 1.00 19.81 54 GLU B O 1
ATOM 1644 N N . GLN B 2 55 ? 25.700 35.989 32.512 1.00 14.76 55 GLN B N 1
ATOM 1645 C CA . GLN B 2 55 ? 24.956 36.357 33.693 1.00 12.82 55 GLN B CA 1
ATOM 1646 C C . GLN B 2 55 ? 25.492 35.631 34.924 1.00 15.63 55 GLN B C 1
ATOM 1647 O O . GLN B 2 55 ? 25.500 36.180 36.025 1.00 17.04 55 GLN B O 1
ATOM 1661 N N . LEU B 2 56 ? 25.949 34.396 34.747 1.00 14.35 56 LEU B N 1
ATOM 1662 C CA . LEU B 2 56 ? 26.496 33.646 35.866 1.00 12.95 56 LEU B CA 1
ATOM 1663 C C . LEU B 2 56 ? 27.801 34.282 36.327 1.00 14.58 56 LEU B C 1
ATOM 1664 O O . LEU B 2 56 ? 28.047 34.443 37.546 1.00 15.97 56 LEU B O 1
ATOM 1680 N N . ALA B 2 57 ? 28.603 34.720 35.364 1.00 14.95 57 ALA B N 1
ATOM 1681 C CA . ALA B 2 57 ? 29.880 35.324 35.683 1.00 19.85 57 ALA B CA 1
ATOM 1682 C C . ALA B 2 57 ? 29.641 36.636 36.425 1.00 21.04 57 ALA B C 1
ATOM 1683 O O . ALA B 2 57 ? 30.393 36.985 37.334 1.00 25.37 57 ALA B O 1
ATOM 1690 N N . GLU B 2 58 ? 28.582 37.344 36.056 1.00 18.97 58 GLU B N 1
ATOM 1691 C CA . GLU B 2 58 ? 28.251 38.613 36.710 1.00 21.45 58 GLU B CA 1
ATOM 1692 C C . GLU B 2 58 ? 27.820 38.409 38.161 1.00 26.80 58 GLU B C 1
ATOM 1693 O O . GLU B 2 58 ? 28.049 39.288 38.998 1.00 26.67 58 GLU B O 1
ATOM 1705 N N . VAL B 2 59 ? 27.206 37.270 38.487 1.00 20.40 59 VAL B N 1
ATOM 1706 C CA . VAL B 2 59 ? 26.866 37.018 39.889 1.00 22.64 59 VAL B CA 1
ATOM 1707 C C . VAL B 2 59 ? 28.111 37.110 40.775 1.00 23.64 59 VAL B C 1
ATOM 1708 O O . VAL B 2 59 ? 28.061 37.694 41.864 1.00 22.72 59 VAL B O 1
ATOM 1721 N N . ALA B 2 60 ? 29.234 36.555 40.329 1.00 27.34 60 ALA B N 1
ATOM 1722 C CA . ALA B 2 60 ? 30.453 36.605 41.124 1.00 25.02 60 ALA B CA 1
ATOM 1723 C C . ALA B 2 60 ? 31.034 38.016 41.213 1.00 22.77 60 ALA B C 1
ATOM 1724 O O . ALA B 2 60 ? 31.534 38.434 42.264 1.00 24.71 60 ALA B O 1
ATOM 1731 N N . VAL B 2 61 ? 31.011 38.730 40.098 1.00 24.86 61 VAL B N 1
ATOM 1732 C CA . VAL B 2 61 ? 31.484 40.116 40.080 1.00 27.46 61 VAL B CA 1
ATOM 1733 C C . VAL B 2 61 ? 30.669 40.972 41.029 1.00 23.11 61 VAL B C 1
ATOM 1734 O O . VAL B 2 61 ? 31.215 41.778 41.801 1.00 23.06 61 VAL B O 1
ATOM 1747 N N . SER B 2 62 ? 29.354 40.788 40.983 1.00 24.58 62 SER B N 1
ATOM 1748 C CA . SER B 2 62 ? 28.426 41.503 41.859 1.00 19.61 62 SER B CA 1
ATOM 1749 C C . SER B 2 62 ? 28.730 41.285 43.350 1.00 26.80 62 SER B C 1
ATOM 1750 O O . SER B 2 62 ? 28.755 42.237 44.144 1.00 22.58 62 SER B O 1
ATOM 1758 N N . ALA B 2 63 ? 28.966 40.033 43.727 1.00 22.62 63 ALA B N 1
ATOM 1759 C CA . ALA B 2 63 ? 29.275 39.693 45.119 1.00 23.63 63 ALA B CA 1
ATOM 1760 C C . ALA B 2 63 ? 30.569 40.358 45.583 1.00 21.14 63 ALA B C 1
ATOM 1761 O O . ALA B 2 63 ? 30.659 40.903 46.694 1.00 22.81 63 ALA B O 1
ATOM 1768 N N . LYS B 2 64 ? 31.576 40.305 44.718 1.00 24.95 64 LYS B N 1
ATOM 1769 C CA . LYS B 2 64 ? 32.875 40.913 45.007 1.00 20.93 64 LYS B CA 1
ATOM 1770 C C . LYS B 2 64 ? 32.710 42.421 45.172 1.00 20.75 64 LYS B C 1
ATOM 1771 O O . LYS B 2 64 ? 33.178 43.000 46.137 1.00 20.17 64 LYS B O 1
ATOM 1790 N N . ARG B 2 65 ? 32.024 43.068 44.231 1.00 18.05 65 ARG B N 1
ATOM 1791 C CA . ARG B 2 65 ? 31.922 44.519 44.293 1.00 18.31 65 ARG B CA 1
ATOM 1792 C C . ARG B 2 65 ? 31.006 44.985 45.428 1.00 18.96 65 ARG B C 1
ATOM 1793 O O . ARG B 2 65 ? 31.201 46.069 45.983 1.00 20.71 65 ARG B O 1
ATOM 1814 N N . GLU B 2 66 ? 30.034 44.156 45.799 1.00 17.41 66 GLU B N 1
ATOM 1815 C CA . GLU B 2 66 ? 29.213 44.458 46.967 1.00 20.47 66 GLU B CA 1
ATOM 1816 C C . GLU B 2 66 ? 30.085 44.589 48.219 1.00 23.11 66 GLU B C 1
ATOM 1817 O O . GLU B 2 66 ? 29.925 45.513 49.026 1.00 24.09 66 GLU B O 1
ATOM 1829 N N . ALA B 2 67 ? 31.008 43.648 48.377 1.00 20.42 67 ALA B N 1
ATOM 1830 C CA . ALA B 2 67 ? 31.862 43.618 49.553 1.00 23.93 67 ALA B CA 1
ATOM 1831 C C . ALA B 2 67 ? 32.802 44.826 49.553 1.00 26.80 67 ALA B C 1
ATOM 1832 O O . ALA B 2 67 ? 33.154 45.348 50.625 1.00 23.76 67 ALA B O 1
ATOM 1839 N N . LEU B 2 68 ? 33.187 45.277 48.359 1.00 24.73 68 LEU B N 1
ATOM 1840 C CA . LEU B 2 68 ? 34.076 46.442 48.210 1.00 27.02 68 LEU B CA 1
ATOM 1841 C C . LEU B 2 68 ? 33.357 47.790 48.317 1.00 28.03 68 LEU B C 1
ATOM 1842 O O . LEU B 2 68 ? 34.005 48.818 48.517 1.00 27.24 68 LEU B O 1
ATOM 1858 N N . GLY B 2 69 ? 32.031 47.795 48.184 1.00 22.63 69 GLY B N 1
ATOM 1859 C CA . GLY B 2 69 ? 31.286 49.041 48.078 1.00 25.18 69 GLY B CA 1
ATOM 1860 C C . GLY B 2 69 ? 31.601 49.803 46.791 1.00 28.18 69 GLY B C 1
ATOM 1861 O O . GLY B 2 69 ? 31.706 51.032 46.799 1.00 22.73 69 GLY B O 1
ATOM 1865 N N . ALA B 2 70 ? 31.747 49.082 45.681 1.00 20.07 70 ALA B N 1
ATOM 1866 C CA . ALA B 2 70 ? 32.116 49.689 44.397 1.00 22.76 70 ALA B CA 1
ATOM 1867 C C . ALA B 2 70 ? 31.349 49.014 43.261 1.00 26.88 70 ALA B C 1
ATOM 1868 O O . ALA B 2 70 ? 31.941 48.399 42.373 1.00 28.21 70 ALA B O 1
ATOM 1875 N N . VAL B 2 71 ? 30.031 49.133 43.307 1.00 23.90 71 VAL B N 1
ATOM 1876 C CA . VAL B 2 71 ? 29.148 48.474 42.352 1.00 22.62 71 VAL B CA 1
ATOM 1877 C C . VAL B 2 71 ? 28.901 49.351 41.126 1.00 40.30 71 VAL B C 1
ATOM 1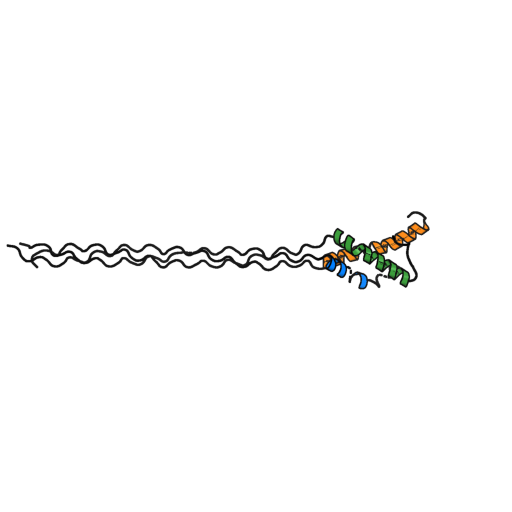878 O O . VAL B 2 71 ? 29.046 48.922 39.976 1.00 49.57 71 VAL B O 1
ATOM 1892 N N . GLY C 3 1 ? -4.746 10.470 -85.953 1.00 47.53 1 GLY C N 1
ATOM 1893 C CA . GLY C 3 1 ? -4.331 11.671 -85.156 1.00 37.32 1 GLY C CA 1
ATOM 1894 C C . GLY C 3 1 ? -3.269 12.487 -85.872 1.00 43.87 1 GLY C C 1
ATOM 1895 O O . GLY C 3 1 ? -2.264 12.867 -85.279 1.00 54.53 1 GLY C O 1
ATOM 1901 N N . SER C 3 2 ? -3.502 12.747 -87.150 1.00 43.07 2 SER C N 1
ATOM 1902 C CA . SER C 3 2 ? -2.592 13.518 -87.991 1.00 46.86 2 SER C CA 1
ATOM 1903 C C . SER C 3 2 ? -1.983 14.758 -87.316 1.00 39.72 2 SER C C 1
ATOM 1904 O O . SER C 3 2 ? -0.832 15.102 -87.582 1.00 45.13 2 SER C O 1
ATOM 1912 N N . GLY C 3 3 ? -2.760 15.450 -86.480 1.00 37.00 3 GLY C N 1
ATOM 1913 C CA . GLY C 3 3 ? -2.251 16.624 -85.777 1.00 26.47 3 GLY C CA 1
ATOM 1914 C C . GLY C 3 3 ? -1.311 16.280 -84.635 1.00 22.71 3 GLY C C 1
ATOM 1915 O O . GLY C 3 3 ? -1.286 15.147 -84.139 1.00 23.45 3 GLY C O 1
ATOM 1919 N N . PRO C 3 4 ? -0.535 17.280 -84.182 1.00 24.11 4 PRO C N 1
ATOM 1920 C CA . PRO C 3 4 ? 0.410 16.977 -83.115 1.00 22.78 4 PRO C CA 1
ATOM 1921 C C . PRO C 3 4 ? -0.278 16.866 -81.755 1.00 23.25 4 PRO C C 1
ATOM 1922 O O . PRO C 3 4 ? -1.426 17.294 -81.599 1.00 23.70 4 PRO C O 1
ATOM 1933 N N . PRO C 3 5 ? 0.401 16.289 -80.766 1.00 24.35 5 PRO C N 1
ATOM 1934 C CA . PRO C 3 5 ? -0.148 16.297 -79.409 1.00 23.04 5 PRO C CA 1
ATOM 1935 C C . PRO C 3 5 ? -0.433 17.716 -78.921 1.00 25.07 5 PRO C C 1
ATOM 1936 O O . PRO C 3 5 ? 0.175 18.670 -79.414 1.00 23.99 5 PRO C O 1
ATOM 1947 N N . GLY C 3 6 ? -1.365 17.849 -77.991 1.00 20.94 6 GLY C N 1
ATOM 1948 C CA . GLY C 3 6 ? -1.776 19.153 -77.512 1.00 21.53 6 GLY C CA 1
ATOM 1949 C C . GLY C 3 6 ? -0.681 19.698 -76.617 1.00 29.91 6 GLY C C 1
ATOM 1950 O O . GLY C 3 6 ? 0.326 19.024 -76.384 1.00 22.49 6 GLY C O 1
ATOM 1954 N N . PRO C 3 7 ? -0.863 20.925 -76.121 1.00 20.25 7 PRO C N 1
ATOM 1955 C CA . PRO C 3 7 ? 0.168 21.498 -75.259 1.00 25.15 7 PRO C CA 1
ATOM 1956 C C . PRO C 3 7 ? 0.161 20.775 -73.914 1.00 28.93 7 PRO C C 1
ATOM 1957 O O . PRO C 3 7 ? -0.874 20.256 -73.515 1.00 22.15 7 PRO C O 1
ATOM 1968 N N . PRO C 3 8 ? 1.301 20.721 -73.226 1.00 28.20 8 PRO C N 1
ATOM 1969 C CA . PRO C 3 8 ? 1.266 20.149 -71.877 1.00 25.25 8 PRO C CA 1
ATOM 1970 C C . PRO C 3 8 ? 0.247 20.801 -70.966 1.00 27.73 8 PRO C C 1
ATOM 1971 O O . PRO C 3 8 ? -0.084 21.971 -71.141 1.00 30.62 8 PRO C O 1
ATOM 1982 N N . GLY C 3 9 ? -0.229 20.049 -69.978 1.00 26.92 9 GLY C N 1
ATOM 1983 C CA . GLY C 3 9 ? -1.088 20.603 -68.957 1.00 26.77 9 GLY C CA 1
ATOM 1984 C C . GLY C 3 9 ? -0.298 21.562 -68.079 1.00 31.45 9 GLY C C 1
ATOM 1985 O O . GLY C 3 9 ? 0.918 21.672 -68.202 1.00 30.65 9 GLY C O 1
ATOM 1989 N N . PRO C 3 10 ? -0.998 22.288 -67.212 1.00 34.15 10 PRO C N 1
ATOM 1990 C CA . PRO C 3 10 ? -0.380 23.249 -66.297 1.00 36.06 10 PRO C CA 1
ATOM 1991 C C . PRO C 3 10 ? 0.375 22.528 -65.198 1.00 34.21 10 PRO C C 1
ATOM 1992 O O . PRO C 3 10 ? 0.099 21.341 -64.972 1.00 33.04 10 PRO C O 1
ATOM 2003 N N . PRO C 3 11 ? 1.296 23.226 -64.514 1.00 40.88 11 PRO C N 1
ATOM 2004 C CA . PRO C 3 11 ? 1.979 22.586 -63.386 1.00 36.83 11 PRO C CA 1
ATOM 2005 C C . PRO C 3 11 ? 0.997 22.150 -62.326 1.00 33.46 11 PRO C C 1
ATOM 2006 O O . PRO C 3 11 ? -0.041 22.794 -62.115 1.00 34.92 11 PRO C O 1
ATOM 2017 N N . GLY C 3 12 ? 1.329 21.057 -61.658 1.00 32.06 12 GLY C N 1
ATOM 2018 C CA . GLY C 3 12 ? 0.532 20.589 -60.552 1.00 33.47 12 GLY C CA 1
ATOM 2019 C C . GLY C 3 12 ? 0.566 21.602 -59.420 1.00 31.09 12 GLY C C 1
ATOM 2020 O O . GLY C 3 12 ? 1.339 22.562 -59.437 1.00 31.75 12 GLY C O 1
ATOM 2024 N N . PRO C 3 13 ? -0.286 21.393 -58.425 1.00 33.74 13 PRO C N 1
ATOM 2025 C CA . PRO C 3 13 ? -0.280 22.254 -57.238 1.00 36.49 13 PRO C CA 1
ATOM 2026 C C . PRO C 3 13 ? 1.024 22.098 -56.450 1.00 29.12 13 PRO C C 1
ATOM 2027 O O . PRO C 3 13 ? 1.639 21.040 -56.517 1.00 30.99 13 PRO C O 1
ATOM 2038 N N . PRO C 3 14 ? 1.441 23.134 -55.711 1.00 35.44 14 PRO C N 1
ATOM 2039 C CA . PRO C 3 14 ? 2.612 22.960 -54.846 1.00 33.57 14 PRO C CA 1
ATOM 2040 C C . PRO C 3 14 ? 2.339 21.896 -53.797 1.00 24.71 14 PRO C C 1
ATOM 2041 O O . PRO C 3 14 ? 1.185 21.647 -53.429 1.00 24.05 14 PRO C O 1
ATOM 2052 N N . GLY C 3 15 ? 3.397 21.239 -53.349 1.00 24.57 15 GLY C N 1
ATOM 2053 C CA . GLY C 3 15 ? 3.255 20.202 -52.351 1.00 21.41 15 GLY C CA 1
ATOM 2054 C C . GLY C 3 15 ? 2.829 20.803 -51.023 1.00 20.08 15 GLY C C 1
ATOM 2055 O O . GLY C 3 15 ? 2.937 22.013 -50.813 1.00 22.34 15 GLY C O 1
ATOM 2059 N N . ALA C 3 16 ? 2.322 19.941 -50.158 1.00 17.70 16 ALA C N 1
ATOM 2060 C CA . ALA C 3 16 ? 1.863 20.351 -48.833 1.00 21.22 16 ALA C CA 1
ATOM 2061 C C . ALA C 3 16 ? 3.029 20.813 -47.982 1.00 19.90 16 ALA C C 1
ATOM 2062 O O . ALA C 3 16 ? 4.160 20.328 -48.110 1.00 16.72 16 ALA C O 1
ATOM 2069 N N . ARG C 3 17 ? 2.750 21.764 -47.098 1.00 19.57 17 ARG C N 1
ATOM 2070 C CA . ARG C 3 17 ? 3.722 22.132 -46.106 1.00 18.09 17 ARG C CA 1
ATOM 2071 C C . ARG C 3 17 ? 4.120 20.915 -45.273 1.00 15.80 17 ARG C C 1
ATOM 2072 O O . ARG C 3 17 ? 3.321 20.009 -45.019 1.00 15.96 17 ARG C O 1
ATOM 2093 N N . GLY C 3 18 ? 5.376 20.885 -44.838 1.00 15.07 18 GLY C N 1
ATOM 2094 C CA . GLY C 3 18 ? 5.860 19.790 -44.008 1.00 14.23 18 GLY C CA 1
ATOM 2095 C C . GLY C 3 18 ? 5.197 19.714 -42.645 1.00 15.55 18 GLY C C 1
ATOM 2096 O O . GLY C 3 18 ? 4.499 20.652 -42.243 1.00 13.58 18 GLY C O 1
ATOM 2100 N N . GLN C 3 19 ? 5.421 18.605 -41.943 1.00 16.69 19 GLN C N 1
ATOM 2101 C CA . GLN C 3 19 ? 4.890 18.406 -40.605 1.00 18.93 19 GLN C CA 1
ATOM 2102 C C . GLN C 3 19 ? 5.384 19.504 -39.693 1.00 15.75 19 GLN C C 1
ATOM 2103 O O . GLN C 3 19 ? 6.522 19.897 -39.751 1.00 15.07 19 GLN C O 1
ATOM 2117 N N . ALA C 3 20 ? 4.497 20.037 -38.895 1.00 11.83 20 ALA C N 1
ATOM 2118 C CA . ALA C 3 20 ? 4.888 21.040 -37.895 1.00 15.46 20 ALA C CA 1
ATOM 2119 C C . ALA C 3 20 ? 5.928 20.535 -36.914 1.00 13.40 20 ALA C C 1
ATOM 2120 O O . ALA C 3 20 ? 5.949 19.375 -36.493 1.00 13.57 20 ALA C O 1
ATOM 2127 N N . GLY C 3 21 ? 6.798 21.450 -36.520 1.00 14.67 21 GLY C N 1
ATOM 2128 C CA . GLY C 3 21 ? 7.733 21.175 -35.453 1.00 12.52 21 GLY C CA 1
ATOM 2129 C C . GLY C 3 21 ? 7.043 20.860 -34.142 1.00 12.72 21 GLY C C 1
ATOM 2130 O O . GLY C 3 21 ? 5.986 21.423 -33.840 1.00 13.50 21 GLY C O 1
ATOM 2134 N N . VAL C 3 22 ? 7.626 19.951 -33.365 1.00 13.20 22 VAL C N 1
ATOM 2135 C CA . VAL C 3 22 ? 7.075 19.597 -32.073 1.00 13.48 22 VAL C CA 1
ATOM 2136 C C . VAL C 3 22 ? 7.469 20.598 -30.991 1.00 12.19 22 VAL C C 1
ATOM 2137 O O . VAL C 3 22 ? 8.384 21.401 -31.151 1.00 10.89 22 VAL C O 1
ATOM 2150 N N . MET C 3 23 ? 6.705 20.578 -29.927 1.00 11.13 23 MET C N 1
ATOM 2151 C CA . MET C 3 23 ? 6.941 21.518 -28.832 1.00 10.41 23 MET C CA 1
ATOM 2152 C C . MET C 3 23 ? 8.283 21.240 -28.181 1.00 13.56 23 MET C C 1
ATOM 2153 O O . MET C 3 23 ? 8.735 20.098 -28.098 1.00 12.90 23 MET C O 1
ATOM 2167 N N . GLY C 3 24 ? 8.946 22.302 -27.745 1.00 9.23 24 GLY C N 1
ATOM 2168 C CA . GLY C 3 24 ? 10.221 22.143 -27.072 1.00 11.73 24 GLY C CA 1
ATOM 2169 C C . GLY C 3 24 ? 10.128 21.379 -25.765 1.00 11.59 24 GLY C C 1
ATOM 2170 O O . GLY C 3 24 ? 9.061 21.193 -25.174 1.00 11.53 24 GLY C O 1
ATOM 2174 N N . PHE C 3 25 ? 11.284 20.955 -25.265 1.00 11.32 25 PHE C N 1
ATOM 2175 C CA . PHE C 3 25 ? 11.327 20.261 -23.995 1.00 12.20 25 PHE C CA 1
ATOM 2176 C C . PHE C 3 25 ? 10.953 21.182 -22.844 1.00 10.86 25 PHE C C 1
ATOM 2177 O O . PHE C 3 25 ? 11.187 22.385 -22.890 1.00 12.19 25 PHE C O 1
ATOM 2194 N N . PRO C 3 26 ? 10.461 20.595 -21.756 1.00 12.57 26 PRO C N 1
ATOM 2195 C CA . PRO C 3 26 ? 10.260 21.364 -20.533 1.00 13.89 26 PRO C CA 1
ATOM 2196 C C . PRO C 3 26 ? 11.594 21.869 -20.018 1.00 16.76 26 PRO C C 1
ATOM 2197 O O . PRO C 3 26 ? 12.595 21.167 -20.165 1.00 15.56 26 PRO C O 1
ATOM 2208 N N . GLY C 3 27 ? 11.619 23.052 -19.420 1.00 14.74 27 GLY C N 1
ATOM 2209 C CA . GLY C 3 27 ? 12.776 23.472 -18.677 1.00 15.63 27 GLY C CA 1
ATOM 2210 C C . GLY C 3 27 ? 13.006 22.663 -17.397 1.00 14.64 27 GLY C C 1
ATOM 2211 O O . GLY C 3 27 ? 12.169 21.923 -16.907 1.00 15.99 27 GLY C O 1
ATOM 2215 N N . PRO C 3 28 ? 14.184 22.794 -16.843 1.00 17.23 28 PRO C N 1
ATOM 2216 C CA . PRO C 3 28 ? 14.585 22.152 -15.599 1.00 22.06 28 PRO C CA 1
ATOM 2217 C C . PRO C 3 28 ? 13.926 22.789 -14.370 1.00 21.90 28 PRO C C 1
ATOM 2218 O O . PRO C 3 28 ? 13.515 23.938 -14.447 1.00 17.11 28 PRO C O 1
ATOM 2229 N N . PRO C 3 29 ? 13.867 22.068 -13.240 1.00 20.14 29 PRO C N 1
ATOM 2230 C CA . PRO C 3 29 ? 13.495 22.728 -11.989 1.00 21.72 29 PRO C CA 1
ATOM 2231 C C . PRO C 3 29 ? 14.379 23.915 -11.710 1.00 23.26 29 PRO C C 1
ATOM 2232 O O . PRO C 3 29 ? 15.530 23.951 -12.151 1.00 21.01 29 PRO C O 1
ATOM 2243 N N . GLY C 3 30 ? 13.848 24.900 -11.000 1.00 23.64 30 GLY C N 1
ATOM 2244 C CA . GLY C 3 30 ? 14.672 26.014 -10.573 1.00 27.29 30 GLY C CA 1
ATOM 2245 C C . GLY C 3 30 ? 15.540 25.570 -9.404 1.00 29.02 30 GLY C C 1
ATOM 2246 O O . GLY C 3 30 ? 15.408 24.452 -8.917 1.00 26.08 30 GLY C O 1
ATOM 2250 N N . PRO C 3 31 ? 16.442 26.440 -8.960 1.00 31.45 31 PRO C N 1
ATOM 2251 C CA . PRO C 3 31 ? 17.355 26.145 -7.844 1.00 39.19 31 PRO C CA 1
ATOM 2252 C C . PRO C 3 31 ? 16.647 26.150 -6.487 1.00 37.84 31 PRO C C 1
ATOM 2253 O O . PRO C 3 31 ? 15.593 26.756 -6.368 1.00 30.71 31 PRO C O 1
ATOM 2264 N N . PRO C 3 32 ? 17.220 25.481 -5.475 1.00 42.67 32 PRO C N 1
ATOM 2265 C CA . PRO C 3 32 ? 16.585 25.599 -4.161 1.00 33.18 32 PRO C CA 1
ATOM 2266 C C . PRO C 3 32 ? 16.511 27.051 -3.714 1.00 33.17 32 PRO C C 1
ATOM 2267 O O . PRO C 3 32 ? 17.329 27.864 -4.142 1.00 33.50 32 PRO C O 1
ATOM 2278 N N . GLY C 3 33 ? 15.530 27.372 -2.879 1.00 32.40 33 GLY C N 1
ATOM 2279 C CA . GLY C 3 33 ? 15.415 28.714 -2.334 1.00 34.56 33 GLY C CA 1
ATOM 2280 C C . GLY C 3 33 ? 16.524 29.047 -1.344 1.00 28.53 33 GLY C C 1
ATOM 2281 O O . GLY C 3 33 ? 17.312 28.183 -0.988 1.00 28.21 33 GLY C O 1
ATOM 2285 N N . PRO C 3 34 ? 16.596 30.317 -0.924 1.00 34.36 34 PRO C N 1
ATOM 2286 C CA . PRO C 3 34 ? 17.587 30.764 0.060 1.00 33.66 34 PRO C CA 1
ATOM 2287 C C . PRO C 3 34 ? 17.358 30.080 1.405 1.00 26.69 34 PRO C C 1
ATOM 2288 O O . PRO C 3 34 ? 16.219 29.765 1.719 1.00 30.41 34 PRO C O 1
ATOM 2299 N N . PRO C 3 35 ? 18.420 29.855 2.179 1.00 34.76 35 PRO C N 1
ATOM 2300 C CA . PRO C 3 35 ? 18.224 29.270 3.513 1.00 37.33 35 PRO C 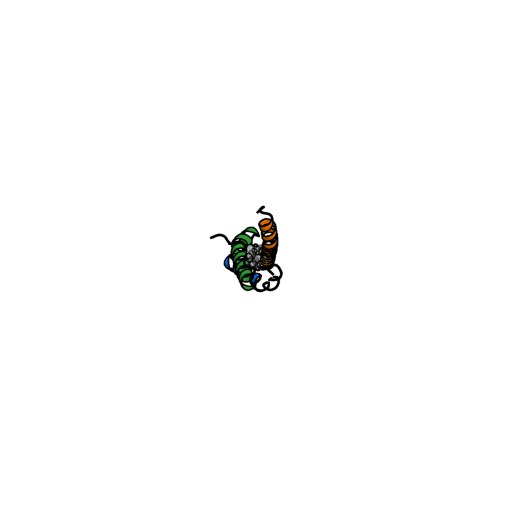CA 1
ATOM 2301 C C . PRO C 3 35 ? 17.418 30.202 4.407 1.00 36.75 35 PRO C C 1
ATOM 2302 O O . PRO C 3 35 ? 17.363 31.399 4.134 1.00 29.11 35 PRO C O 1
ATOM 2313 N N . GLY C 3 36 ? 16.780 29.656 5.441 1.00 30.41 36 GLY C N 1
ATOM 2314 C CA . GLY C 3 36 ? 15.989 30.472 6.346 1.00 26.36 36 GLY C CA 1
ATOM 2315 C C . GLY C 3 36 ? 16.891 31.480 7.038 1.00 26.73 36 GLY C C 1
ATOM 2316 O O . GLY C 3 36 ? 18.043 31.183 7.354 1.00 24.63 36 GLY C O 1
ATOM 2320 N N . LYS C 3 37 ? 16.375 32.683 7.264 1.00 26.03 37 LYS C N 1
ATOM 2321 C CA . LYS C 3 37 ? 17.156 33.726 7.911 1.00 18.71 37 LYS C CA 1
ATOM 2322 C C . LYS C 3 37 ? 17.267 33.445 9.426 1.00 15.87 37 LYS C C 1
ATOM 2323 O O . LYS C 3 37 ? 16.249 33.263 10.080 1.00 21.95 37 LYS C O 1
ATOM 2342 N N . GLU C 3 38 ? 18.483 33.446 9.933 1.00 20.98 38 GLU C N 1
ATOM 2343 C CA . GLU C 3 38 ? 18.725 33.232 11.371 1.00 18.39 38 GLU C CA 1
ATOM 2344 C C . GLU C 3 38 ? 18.274 34.457 12.157 1.00 23.87 38 GLU C C 1
ATOM 2345 O O . GLU C 3 38 ? 18.384 35.576 11.682 1.00 19.57 38 GLU C O 1
ATOM 2357 N N . ALA C 3 39 ? 17.728 34.243 13.349 1.00 20.03 39 ALA C N 1
ATOM 2358 C CA . ALA C 3 39 ? 17.449 35.353 14.258 1.00 22.02 39 ALA C CA 1
ATOM 2359 C C . ALA C 3 39 ? 18.721 36.075 14.637 1.00 19.41 39 ALA C C 1
ATOM 2360 O O . ALA C 3 39 ? 19.806 35.479 14.754 1.00 18.42 39 ALA C O 1
ATOM 2367 N N . SER C 3 40 ? 18.611 37.380 14.842 1.00 20.19 40 SER C N 1
ATOM 2368 C CA . SER C 3 40 ? 19.764 38.137 15.271 1.00 19.21 40 SER C CA 1
ATOM 2369 C C . SER C 3 40 ? 20.100 37.820 16.720 1.00 16.90 40 SER C C 1
ATOM 2370 O O . SER C 3 40 ? 19.212 37.534 17.525 1.00 18.51 40 SER C O 1
ATOM 2378 N N . GLU C 3 41 ? 21.373 37.922 17.053 1.00 18.62 41 GLU C N 1
ATOM 2379 C CA . GLU C 3 41 ? 21.789 37.829 18.455 1.00 20.15 41 GLU C CA 1
ATOM 2380 C C . GLU C 3 41 ? 21.016 38.823 19.320 1.00 20.74 41 GLU C C 1
ATOM 2381 O O . GLU C 3 41 ? 20.591 38.481 20.424 1.00 18.39 41 GLU C O 1
ATOM 2393 N N . GLN C 3 42 ? 20.785 40.035 18.813 1.00 19.37 42 GLN C N 1
ATOM 2394 C CA . GLN C 3 42 ? 20.061 41.028 19.598 1.00 19.09 42 GLN C CA 1
ATOM 2395 C C . GLN C 3 42 ? 18.620 40.606 19.904 1.00 16.08 42 GLN C C 1
ATOM 2396 O O . GLN C 3 42 ? 18.141 40.794 21.028 1.00 17.48 42 GLN C O 1
ATOM 2410 N N . ARG C 3 43 ? 17.915 40.029 18.936 1.00 16.06 43 ARG C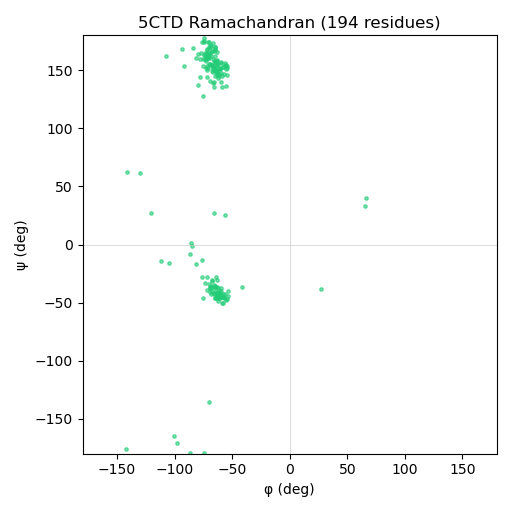 N 1
ATOM 2411 C CA . ARG C 3 43 ? 16.523 39.646 19.185 1.00 15.53 43 ARG C CA 1
ATOM 2412 C C . ARG C 3 43 ? 16.484 38.488 20.177 1.00 16.12 43 ARG C C 1
ATOM 2413 O O . ARG C 3 43 ? 15.610 38.431 21.044 1.00 15.15 43 ARG C O 1
ATOM 2434 N N . ILE C 3 44 ? 17.447 37.576 20.068 1.00 14.54 44 ILE C N 1
ATOM 2435 C CA . ILE C 3 44 ? 17.520 36.466 21.010 1.00 12.11 44 ILE C CA 1
ATOM 2436 C C . ILE C 3 44 ? 17.775 37.012 22.424 1.00 11.68 44 ILE C C 1
ATOM 2437 O O . ILE C 3 44 ? 17.123 36.594 23.385 1.00 13.81 44 ILE C O 1
ATOM 2453 N N . ARG C 3 45 ? 18.676 37.973 22.547 1.00 13.94 45 ARG C N 1
ATOM 2454 C CA . ARG C 3 45 ? 18.913 38.601 23.853 1.00 11.85 45 ARG C CA 1
ATOM 2455 C C . ARG C 3 45 ? 17.667 39.285 24.423 1.00 17.10 45 ARG C C 1
ATOM 2456 O O . ARG C 3 45 ? 17.380 39.176 25.620 1.00 16.60 45 ARG C O 1
ATOM 2477 N N . GLU C 3 46 ? 16.909 39.982 23.575 1.00 15.16 46 GLU C N 1
ATOM 2478 C CA . GLU C 3 46 ? 15.660 40.583 24.014 1.00 12.44 46 GLU C CA 1
ATOM 2479 C C . GLU C 3 46 ? 14.663 39.567 24.522 1.00 14.58 46 GLU C C 1
ATOM 2480 O O . GLU C 3 46 ? 14.072 39.754 25.572 1.00 16.65 46 GLU C O 1
ATOM 2492 N N . LEU C 3 47 ? 14.486 38.471 23.779 1.00 12.83 47 LEU C N 1
ATOM 2493 C CA . LEU C 3 47 ? 13.473 37.501 24.137 1.00 13.35 47 LEU C CA 1
ATOM 2494 C C . LEU C 3 47 ? 13.847 36.606 25.300 1.00 13.76 47 LEU C C 1
ATOM 2495 O O . LEU C 3 47 ? 12.947 36.132 26.016 1.00 17.58 47 LEU C O 1
ATOM 2511 N N . CYS C 3 48 ? 15.144 36.364 25.496 1.00 15.00 48 CYS C N 1
ATOM 2512 C CA . CYS C 3 48 ? 15.568 35.358 26.484 1.00 14.47 48 CYS C CA 1
ATOM 2513 C C . CYS C 3 48 ? 16.284 35.875 27.721 1.00 16.11 48 CYS C C 1
ATOM 2514 O O . CYS C 3 48 ? 16.410 35.138 28.686 1.00 14.41 48 CYS C O 1
ATOM 2521 N N . GLY C 3 49 ? 16.730 37.124 27.712 1.00 16.73 49 GLY C N 1
ATOM 2522 C CA . GLY C 3 49 ? 17.454 37.671 28.853 1.00 18.06 49 GLY C CA 1
ATOM 2523 C C . GLY C 3 49 ? 16.700 37.614 30.163 1.00 16.79 49 GLY C C 1
ATOM 2524 O O . GLY C 3 49 ? 17.259 37.244 31.196 1.00 16.77 49 GLY C O 1
ATOM 2528 N N . GLY C 3 50 ? 15.433 37.986 30.134 1.00 17.00 50 GLY C N 1
ATOM 2529 C CA . GLY C 3 50 ? 14.595 37.986 31.316 1.00 21.71 50 GLY C CA 1
ATOM 2530 C C . GLY C 3 50 ? 14.389 36.617 31.919 1.00 20.81 50 GLY C C 1
ATOM 2531 O O . GLY C 3 50 ? 14.495 36.442 33.135 1.00 17.03 50 GLY C O 1
ATOM 2535 N N . MET C 3 51 ? 14.099 35.622 31.085 1.00 14.84 51 MET C N 1
ATOM 2536 C CA . MET C 3 51 ? 13.884 34.289 31.621 1.00 13.33 51 MET C CA 1
ATOM 2537 C C . MET C 3 51 ? 15.188 33.779 32.226 1.00 12.08 51 MET C C 1
ATOM 2538 O O . MET C 3 51 ? 15.149 33.085 33.248 1.00 13.58 51 MET C O 1
ATOM 2552 N N . ILE C 3 52 ? 16.329 34.097 31.613 1.00 14.08 52 ILE C N 1
ATOM 2553 C CA . ILE C 3 52 ? 17.588 33.628 32.194 1.00 12.60 52 ILE C CA 1
ATOM 2554 C C . ILE C 3 52 ? 17.775 34.244 33.578 1.00 12.44 52 ILE C C 1
ATOM 2555 O O . ILE C 3 52 ? 18.104 33.566 34.546 1.00 14.19 52 ILE C O 1
ATOM 2571 N N . SER C 3 53 ? 17.544 35.540 33.685 1.00 14.31 53 SER C N 1
ATOM 2572 C CA . SER C 3 53 ? 17.641 36.194 34.988 1.00 11.07 53 SER C CA 1
ATOM 2573 C C . SER C 3 53 ? 16.712 35.610 36.036 1.00 13.05 53 SER C C 1
ATOM 2574 O O . SER C 3 53 ? 17.095 35.428 37.211 1.00 13.56 53 SER C O 1
ATOM 2582 N N . GLU C 3 54 ? 15.485 35.325 35.634 1.00 13.24 54 GLU C N 1
ATOM 2583 C CA . GLU C 3 54 ? 14.495 34.795 36.562 1.00 13.10 54 GLU C CA 1
ATOM 2584 C C . GLU C 3 54 ? 14.851 33.423 37.060 1.00 17.26 54 GLU C C 1
ATOM 2585 O O . GLU C 3 54 ? 14.702 33.117 38.236 1.00 14.87 54 GLU C O 1
ATOM 2597 N N . GLN C 3 55 ? 15.334 32.586 36.153 1.00 12.23 55 GLN C N 1
ATOM 2598 C CA . GLN C 3 55 ? 15.646 31.230 36.508 1.00 11.26 55 GLN C CA 1
ATOM 2599 C C . GLN C 3 55 ? 16.934 31.174 37.354 1.00 13.54 55 GLN C C 1
ATOM 2600 O O . GLN C 3 55 ? 17.064 30.341 38.231 1.00 12.70 55 GLN C O 1
ATOM 2614 N N . ILE C 3 56 ? 17.860 32.079 37.094 1.00 13.52 56 ILE C N 1
ATOM 2615 C CA . ILE C 3 56 ? 19.073 32.160 37.900 1.00 12.48 56 I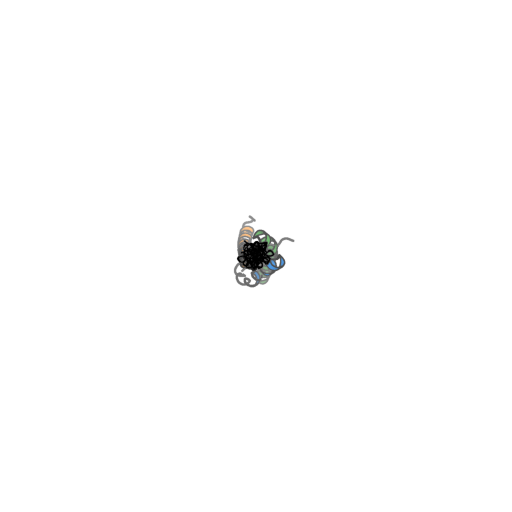LE C CA 1
ATOM 2616 C C . ILE C 3 56 ? 18.671 32.550 39.317 1.00 15.42 56 ILE C C 1
ATOM 2617 O O . ILE C 3 56 ? 19.092 31.943 40.292 1.00 15.31 56 ILE C O 1
ATOM 2633 N N . ALA C 3 57 ? 17.799 33.543 39.440 1.00 14.68 57 ALA C N 1
ATOM 2634 C CA . ALA C 3 57 ? 17.367 33.988 40.755 1.00 12.77 57 ALA C CA 1
ATOM 2635 C C . ALA C 3 57 ? 16.608 32.899 41.523 1.00 13.31 57 ALA C C 1
ATOM 2636 O O . ALA C 3 57 ? 16.805 32.702 42.731 1.00 13.94 57 ALA C O 1
ATOM 2643 N N . GLN C 3 58 ? 15.736 32.179 40.838 1.00 14.97 58 GLN C N 1
ATOM 2644 C CA . GLN C 3 58 ? 14.981 31.120 41.471 1.00 13.04 58 GLN C CA 1
ATOM 2645 C C . GLN C 3 58 ? 15.894 30.003 41.948 1.00 15.98 58 GLN C C 1
ATOM 2646 O O . GLN C 3 58 ? 15.740 29.477 43.054 1.00 14.77 58 GLN C O 1
ATOM 2660 N N . LEU C 3 59 ? 16.886 29.665 41.129 1.00 13.23 59 LEU C N 1
ATOM 2661 C CA . LEU C 3 59 ? 17.838 28.633 41.516 1.00 12.24 59 LEU C CA 1
ATOM 2662 C C . LEU C 3 59 ? 18.740 29.090 42.676 1.00 16.74 59 LEU C C 1
ATOM 2663 O O . LEU C 3 59 ? 19.053 28.316 43.584 1.00 17.16 59 LEU C O 1
ATOM 2679 N N . ALA C 3 60 ? 19.108 30.368 42.698 1.00 13.78 60 ALA C N 1
ATOM 2680 C CA . ALA C 3 60 ? 19.895 30.870 43.801 1.00 14.60 60 ALA C CA 1
ATOM 2681 C C . ALA C 3 60 ? 19.126 30.757 45.113 1.00 19.04 60 ALA C C 1
ATOM 2682 O O . ALA C 3 60 ? 19.692 30.398 46.168 1.00 17.97 60 ALA C O 1
ATOM 2689 N N . ALA C 3 61 ? 17.820 30.994 45.043 1.00 15.44 61 ALA C N 1
ATOM 2690 C CA . ALA C 3 61 ? 16.988 30.917 46.229 1.00 15.60 61 ALA C CA 1
ATOM 2691 C C . ALA C 3 61 ? 16.876 29.480 46.708 1.00 17.95 61 ALA C C 1
ATOM 2692 O O . ALA C 3 61 ? 16.829 29.218 47.909 1.00 21.05 61 ALA C O 1
ATOM 2699 N N . HIS C 3 62 ? 16.807 28.564 45.759 1.00 17.83 62 HIS C N 1
ATOM 2700 C CA . HIS C 3 62 ? 16.745 27.129 46.042 1.00 16.34 62 HIS C CA 1
ATOM 2701 C C . HIS C 3 62 ? 18.000 26.691 46.775 1.00 22.45 62 HIS C C 1
ATOM 2702 O O . HIS C 3 62 ? 17.940 25.888 47.709 1.00 21.52 62 HIS C O 1
ATOM 2716 N N . LEU C 3 63 ? 19.138 27.228 46.354 1.00 17.45 63 LEU C N 1
ATOM 2717 C CA . LEU C 3 63 ? 20.411 26.853 46.924 1.00 17.02 63 LEU C CA 1
ATOM 2718 C C . LEU C 3 63 ? 20.765 27.644 48.184 1.00 22.04 63 LEU C C 1
ATOM 2719 O O . LEU C 3 63 ? 21.821 27.430 48.755 1.00 24.90 63 LEU C O 1
ATOM 2735 N N . ARG C 3 64 ? 19.881 28.545 48.612 1.00 23.59 64 ARG C N 1
ATOM 2736 C CA . ARG C 3 64 ? 20.100 29.353 49.819 1.00 38.90 64 ARG C CA 1
ATOM 2737 C C . ARG C 3 64 ? 21.269 30.296 49.658 1.00 36.67 64 ARG C C 1
ATOM 2738 O O . ARG C 3 64 ? 21.990 30.578 50.611 1.00 33.01 64 ARG C O 1
ATOM 2759 N N . LYS C 3 65 ? 21.464 30.781 48.448 1.00 20.42 65 LYS C N 1
ATOM 2760 C CA . LYS C 3 65 ? 22.326 31.910 48.238 1.00 32.89 65 LYS C CA 1
ATOM 2761 C C . LYS C 3 65 ? 21.566 32.922 47.398 1.00 35.40 65 LYS C C 1
ATOM 2762 O O . LYS C 3 65 ? 21.980 33.227 46.299 1.00 30.40 65 LYS C O 1
ATOM 2766 N N . PRO C 3 66 ? 20.430 33.441 47.911 1.00 51.85 66 PRO C N 1
ATOM 2767 C CA . PRO C 3 66 ? 19.714 34.402 47.054 1.00 41.40 66 PRO C CA 1
ATOM 2768 C C . PRO C 3 66 ? 20.564 35.664 46.775 1.00 56.37 66 PRO C C 1
ATOM 2769 O O . PRO C 3 66 ? 21.503 35.981 47.518 1.00 47.02 66 PRO C O 1
ATOM 2780 N N . LEU C 3 67 ? 20.224 36.375 45.705 1.00 44.20 67 LEU C N 1
ATOM 2781 C CA . LEU C 3 67 ? 21.141 37.321 45.064 1.00 46.58 67 LEU C CA 1
ATOM 2782 C C . LEU C 3 67 ? 20.938 38.782 45.461 1.00 40.36 67 LEU C C 1
ATOM 2783 O O . LEU C 3 67 ? 20.188 39.081 46.375 1.00 41.02 67 LEU C O 1
ATOM 2799 N N . ALA C 3 68 ? 21.626 39.687 44.767 1.00 36.59 68 ALA C N 1
ATOM 2800 C CA . ALA C 3 68 ? 21.241 41.096 44.791 1.00 41.04 68 ALA C CA 1
ATOM 2801 C C . ALA C 3 68 ? 19.774 41.170 44.353 1.00 39.84 68 ALA C C 1
ATOM 2802 O O . ALA C 3 68 ? 19.381 40.471 43.412 1.00 33.00 68 ALA C O 1
ATOM 2809 N N . PRO C 3 69 ? 18.948 41.973 45.048 1.00 42.77 69 PRO C N 1
ATOM 2810 C CA . PRO C 3 69 ? 17.537 42.075 44.633 1.00 38.82 69 PRO C CA 1
ATOM 2811 C C . PRO C 3 69 ? 17.415 42.469 43.159 1.00 31.16 69 PRO C C 1
ATOM 2812 O O . PRO C 3 69 ? 18.269 43.213 42.669 1.00 29.27 69 PRO C O 1
ATOM 2823 N N . GLY C 3 70 ? 16.402 41.957 42.464 1.00 31.18 70 GLY C N 1
ATOM 2824 C CA . GLY C 3 70 ? 16.225 42.223 41.042 1.00 30.68 70 GLY C CA 1
ATOM 2825 C C . GLY C 3 70 ? 15.306 43.414 40.786 1.00 33.74 70 GLY C C 1
ATOM 2826 O O . GLY C 3 70 ? 14.636 43.904 41.690 1.00 34.67 70 GLY C O 1
ATOM 2830 N N . SER C 3 71 ? 15.274 43.881 39.544 1.00 33.21 71 SER C N 1
ATOM 2831 C CA A SER C 3 71 ? 14.481 45.052 39.188 0.45 36.09 71 SER C CA 1
ATOM 2832 C CA B SER C 3 71 ? 14.476 45.051 39.182 0.55 36.11 71 SER C CA 1
ATOM 2833 C C . SER C 3 71 ? 12.994 44.777 39.389 1.00 38.40 71 SER C C 1
ATOM 2834 O O . SER C 3 71 ? 12.512 43.701 39.045 1.00 38.73 71 SER C O 1
ATOM 2848 N N . ILE C 3 72 ? 12.280 45.749 39.958 1.00 36.95 72 ILE C N 1
ATOM 2849 C CA . ILE C 3 72 ? 10.825 45.644 40.096 1.00 36.60 72 ILE C CA 1
ATOM 2850 C C . ILE C 3 72 ? 10.217 45.523 38.695 1.00 41.59 72 ILE C C 1
ATOM 2851 O O . ILE C 3 72 ? 10.692 46.125 37.718 1.00 30.52 72 ILE C O 1
#

GO terms:
  GO:0009887 animal organ morphogenesis (P, TAS)
  GO:0005576 extracellular region (C, TAS)
  GO:0005788 endoplasmic reticulum lumen (C, TAS)
  GO:0005515 protein binding (F, IPI)
  GO:0005594 collagen type IX trimer (C, IDA)
  GO:0030020 extracellular matrix structural constituent conferring tensile strength (F, IC)
  GO:0031012 extracellular matrix (C, HDA)
  GO:0042803 protein homodimerization activity (F, IPI)
  GO:0030246 carbohydrate binding (F, EXP)
  GO:0030246 carbohydrate binding (F, IMP)
  GO:0030246 carbohydrate binding (F, IPI)
  GO:0005594 collagen type IX trimer (C, TAS)

Foldseek 3Di:
DDDDDDDDDDDDDDDDDDDDDDDDDDDDDDDDDDDDDDDPVRVVVVCCVCVVCPVVVVVVD/DDDDDDDDDDDDDDDDDDDDDDDDDDDDDDDDDDDDDDDDCVVVVVVVVVVVVVVVVVVVVVVVCVVVVHD/DPDDDDDDDDDDDDDDDDDDDDDDDDDDDDDDDDDDDDDDPVVCCVVCVVVVVVVVQVVCVVVVNHDDDDDD

Secondary structure (DSSP, 8-state):
------PPPPPPPPPPPPPPP--PPPPPPPP-PPPPPPPHHHHHHH--TTGGGS---TTT-/------------PPPPPPPPPPPPPPPPPPPPPPPPPPPPSHHHHHHHHHHHHHHHHHHHHHHHHHHHT--/--SPP-PPPPPPPPPPPPPPPPPPPPPPP-PPPPPPPPPPHHHHHHHHHHHHHHHHHHHHHHTT---SPPP-